Protein AF-A0A397FGV7-F1 (afdb_monomer)

Radius of gyration: 30.06 Å; Cα contacts (8 Å, |Δi|>4): 289; chains: 1; bounding box: 80×51×91 Å

Mean predicted aligned error: 12.79 Å

pLDDT: mean 80.61, std 10.77, range [35.47, 94.69]

InterPro domains:
  IPR009316 COG complex component, COG2 [PTHR12961] (14-362)
  IPR024603 COG complex component, COG2, C-terminal [PF12022] (126-363)

Foldseek 3Di:
DAQVQLQDPHRLLRLSVLVVLVVLLCCCCVPVLVVLPDPLCLCPDVPRHHVCLQPPRQVVVLVCCVVHVLSLQDLPDLCQQWDDDPGDHSVRSVVVSLVSSLVSRPDPVSSVCCVPPRCVVVVVSRPVVVSLVVLLVVLVVQLVVQLVDDADPDDPARGSNLVSLVVSLCVLVPDGNDDVVCLVVSVVSNVVSVVVVCVVCPQLVVQLVVLVVPDPDDQQCSSVVSPGPQGRGPVSVVSVVVSVVVSVVVVVVVVVVSLLVVLVVVLVVLLVVLLVLLVCLLCVLVVPPPDPDDDDPDDDCSVVVSCVSVVVVCVPCVVVNPPHCSVVSSCVSNVVSNVVSNVVSVVVNVVVVVVVVVVVVVVVVD

Secondary structure (DSSP, 8-state):
--HHHHS-SSTT--TTHHHHHHHHHHHIIIIIHHHHTSGGGBT-STTT--BIIIIIIIHHHHHHHHHH-GGGG-TTSHHHHS--SSS--HHHHHHHHHHHHHTT--SHHHHHHIIIIISHHHHHTS-HHHHHHHHHHHHHHHHHHHTTSPPPSS-SSSSHHHHHHHHHHHHHHSTTT--GGGHHHHHHHHHHHHHHHHHHHHHHHHHHHHHHHT--S-HHHHGGGG--TT-SSHHHHHHHHHHHHHHHHHHHHHHHHHHHHHHHHHHHHHHHHHHTTGGGGGGHHHHHTT--PPPP-S--THHHHHHHHHHHHHHHHTTTSTT--HHHHHHHHHHHHHHHHHHHHHHHHHHHHHHHHHHHHHHHH-

Sequence (366 aa):
MTRGRLDGKHRGSCEGLSGMYASVLTFVERTLGGVLALAVCQGGDATNSVDLLGQSVWTPVLDTMRSKLGEVFTPANPDRFHHVRPSIPNFTTSMSFVASLEQLCLSPGAALRFRSTHVQPFRDSWNLVVYMQLRQNELNQVLAASKATPRPMDSTFAFPVTTATWHVLVKTWADGVVLAPLVAASARYSLTVLSQYMAYWRDPLESAVALVANASKTAATLFADVHHPGLTSCDDVYCLGSDLHRLGMHHVVELARMERSCWDTAAVLVSDECKKVLPAVRTIKGQYQMTNKPMPTTPSTYVATVTRPLDEFLAKWREDVGTHPLASDVLSTTMDSYASAALDLLKSATELEESLKSRKNQRLMM

Structure (mmCIF, N/CA/C/O backbone):
data_AF-A0A397FGV7-F1
#
_entry.id   AF-A0A397FGV7-F1
#
loop_
_atom_site.group_PDB
_atom_site.id
_atom_site.type_symbol
_atom_site.label_atom_id
_atom_site.label_alt_id
_atom_site.label_comp_id
_atom_site.label_asym_id
_atom_site.label_entity_id
_atom_site.label_seq_id
_atom_site.pdbx_PDB_ins_code
_atom_site.Cartn_x
_atom_site.Cartn_y
_atom_site.Cartn_z
_atom_site.occupancy
_atom_site.B_iso_or_equiv
_atom_site.auth_seq_id
_atom_site.auth_comp_id
_atom_site.auth_asym_id
_atom_site.auth_atom_id
_atom_site.pdbx_PDB_model_num
ATOM 1 N N . MET A 1 1 ? -22.270 -21.913 2.248 1.00 69.94 1 MET A N 1
ATOM 2 C CA . MET A 1 1 ? -21.297 -21.512 1.205 1.00 69.94 1 MET A CA 1
ATOM 3 C C . MET A 1 1 ? -21.183 -22.641 0.186 1.00 69.94 1 MET A C 1
ATOM 5 O O . MET A 1 1 ? -20.874 -23.758 0.585 1.00 69.94 1 MET A O 1
ATOM 9 N N . THR A 1 2 ? -21.515 -22.400 -1.085 1.00 76.12 2 THR A N 1
ATOM 10 C CA . THR A 1 2 ? -21.485 -23.416 -2.156 1.00 76.12 2 THR A CA 1
ATOM 11 C C . THR A 1 2 ? -20.736 -22.883 -3.369 1.00 76.12 2 THR A C 1
ATOM 13 O O . THR A 1 2 ? -20.725 -21.678 -3.610 1.00 76.12 2 THR A O 1
ATOM 16 N N . ARG A 1 3 ? -20.140 -23.786 -4.152 1.00 68.31 3 ARG A N 1
ATOM 17 C CA . ARG A 1 3 ? -19.336 -23.433 -5.327 1.00 68.31 3 ARG A CA 1
ATOM 18 C C . ARG A 1 3 ? -20.132 -22.675 -6.398 1.00 68.31 3 ARG A C 1
ATOM 20 O O . ARG A 1 3 ? -19.650 -21.682 -6.913 1.00 68.31 3 ARG A O 1
ATOM 27 N N . GLY A 1 4 ? -21.390 -23.051 -6.632 1.00 68.56 4 GLY A N 1
ATOM 28 C CA . GLY A 1 4 ? -22.270 -22.335 -7.567 1.00 68.56 4 GLY A CA 1
ATOM 29 C C . GLY A 1 4 ? -22.702 -20.932 -7.119 1.00 68.56 4 GLY A C 1
ATOM 30 O O . GLY A 1 4 ? -23.239 -20.194 -7.926 1.00 68.56 4 GLY A O 1
ATOM 31 N N . ARG A 1 5 ? -22.498 -20.553 -5.846 1.00 72.00 5 ARG A N 1
ATOM 32 C CA . ARG A 1 5 ? -22.657 -19.157 -5.394 1.00 72.00 5 ARG A CA 1
ATOM 33 C C . ARG A 1 5 ? -21.360 -18.358 -5.484 1.00 72.00 5 ARG A C 1
ATOM 35 O O . ARG A 1 5 ? -21.418 -17.135 -5.455 1.00 72.00 5 ARG A O 1
ATOM 42 N N . LEU A 1 6 ? -20.218 -19.043 -5.532 1.00 72.00 6 LEU A N 1
ATOM 43 C CA . LEU A 1 6 ? -18.904 -18.431 -5.702 1.00 72.00 6 LEU A CA 1
ATOM 44 C C . LEU A 1 6 ? -18.677 -18.078 -7.177 1.00 72.00 6 LEU A C 1
ATOM 46 O O . LEU A 1 6 ? -18.259 -16.968 -7.498 1.00 72.00 6 LEU A O 1
ATOM 50 N N . ASP A 1 7 ? -18.982 -19.029 -8.053 1.00 65.81 7 ASP A N 1
ATOM 51 C CA . ASP A 1 7 ? -18.961 -18.880 -9.501 1.00 65.81 7 ASP A CA 1
ATOM 52 C C . ASP A 1 7 ? -20.132 -17.978 -9.903 1.00 65.81 7 ASP A C 1
ATOM 54 O O . ASP A 1 7 ? -21.279 -18.400 -9.821 1.00 65.81 7 ASP A O 1
ATOM 58 N N . GLY A 1 8 ? -19.861 -16.716 -10.239 1.00 67.50 8 GLY A N 1
ATOM 59 C CA . GLY A 1 8 ? -20.893 -15.745 -10.605 1.00 67.50 8 GLY A CA 1
ATOM 60 C C . GLY A 1 8 ? -21.510 -16.072 -11.963 1.00 67.50 8 GLY A C 1
ATOM 61 O O . GLY A 1 8 ? -22.314 -16.991 -12.097 1.00 67.50 8 GLY A O 1
ATOM 62 N N . LYS A 1 9 ? -21.147 -15.313 -13.003 1.00 62.56 9 LYS A N 1
ATOM 63 C CA . LYS A 1 9 ? -21.631 -15.595 -14.369 1.00 62.56 9 LYS A CA 1
ATOM 64 C C . LYS A 1 9 ? -20.849 -16.715 -15.056 1.00 62.56 9 LYS A C 1
ATOM 66 O O . LYS A 1 9 ? -21.380 -17.375 -15.946 1.00 62.56 9 LYS A O 1
ATOM 71 N N . HIS A 1 10 ? -19.605 -16.941 -14.637 1.00 63.84 10 HIS A N 1
ATOM 72 C CA . HIS A 1 10 ? -18.714 -17.937 -15.225 1.00 63.84 10 HIS A CA 1
ATOM 73 C C . HIS A 1 10 ? -18.189 -18.904 -14.159 1.00 63.84 10 HIS A C 1
ATOM 75 O O . HIS A 1 10 ? -17.862 -18.513 -13.037 1.00 63.84 10 HIS A O 1
ATOM 81 N N . ARG A 1 11 ? -18.090 -20.189 -14.518 1.00 60.88 11 ARG A N 1
ATOM 82 C CA . ARG A 1 11 ? -17.544 -21.226 -13.635 1.00 60.88 11 ARG A CA 1
ATOM 83 C C . ARG A 1 11 ? -16.070 -20.935 -13.352 1.00 60.88 11 ARG A C 1
ATOM 85 O O . ARG A 1 11 ? -15.298 -20.734 -14.284 1.00 60.88 11 ARG A O 1
ATOM 92 N N . GLY A 1 12 ? -15.689 -20.905 -12.081 1.00 62.84 12 GLY A N 1
ATOM 93 C CA . GLY A 1 12 ? -1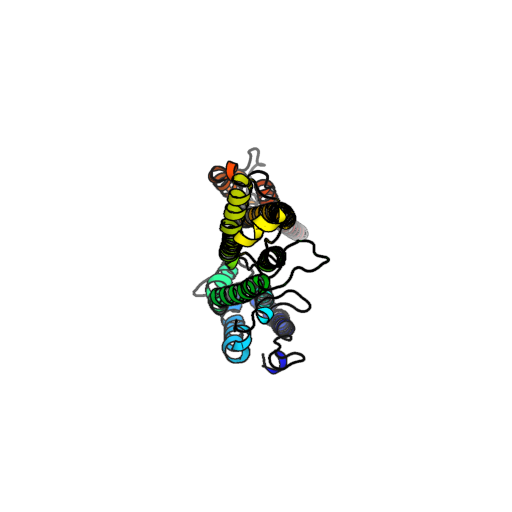4.371 -20.478 -11.638 1.00 62.84 12 GLY A CA 1
ATOM 94 C C . GLY A 1 12 ? -14.141 -18.967 -11.719 1.00 62.84 12 GLY A C 1
ATOM 95 O O . GLY A 1 12 ? -12.983 -18.581 -11.770 1.00 62.84 12 GLY A O 1
ATOM 96 N N . SER A 1 13 ? -15.160 -18.095 -11.766 1.00 64.06 13 SER A N 1
ATOM 97 C CA . SER A 1 13 ? -14.935 -16.632 -11.776 1.00 64.06 13 SER A CA 1
ATOM 98 C C . SER A 1 13 ? -14.666 -16.042 -10.389 1.00 64.06 13 SER A C 1
ATOM 100 O O . SER A 1 13 ? -13.961 -15.043 -10.277 1.00 64.06 13 SER A O 1
ATOM 102 N N . CYS A 1 14 ? -15.179 -16.669 -9.325 1.00 71.19 14 CYS A N 1
ATOM 103 C CA . CYS A 1 14 ? -15.188 -16.141 -7.952 1.00 71.19 14 CYS A CA 1
ATOM 104 C C . CYS A 1 14 ? -15.908 -14.788 -7.761 1.00 71.19 14 CYS A C 1
ATOM 106 O O . CYS A 1 14 ? -15.855 -14.226 -6.671 1.00 71.19 14 CYS A O 1
ATOM 108 N N . GLU A 1 15 ? -16.626 -14.272 -8.764 1.00 71.12 15 GLU A N 1
ATOM 109 C CA . GLU A 1 15 ? -17.311 -12.966 -8.702 1.00 71.12 15 GLU A CA 1
ATOM 110 C C . GLU A 1 15 ? -18.357 -12.889 -7.575 1.00 71.12 15 GLU A C 1
ATOM 112 O O . GLU A 1 15 ? -18.614 -11.821 -7.015 1.00 71.12 15 GLU A O 1
ATOM 117 N N . GLY A 1 16 ? -18.953 -14.028 -7.208 1.00 75.38 16 GLY A N 1
ATOM 118 C CA . GLY A 1 16 ? -19.955 -14.116 -6.147 1.00 75.38 16 GLY A CA 1
ATOM 119 C C . GLY A 1 16 ? -19.385 -14.034 -4.727 1.00 75.38 16 GLY A C 1
ATOM 120 O O . GLY A 1 16 ? -20.157 -14.015 -3.766 1.00 75.38 16 GLY A O 1
ATOM 121 N N . LEU A 1 17 ? -18.057 -13.964 -4.562 1.00 80.56 17 LEU A N 1
ATOM 122 C CA . LEU A 1 17 ? -17.402 -13.975 -3.252 1.00 80.56 17 LEU A CA 1
ATOM 123 C C . LEU A 1 17 ? -17.873 -12.826 -2.348 1.00 80.56 17 LEU A C 1
ATOM 125 O O . LEU A 1 17 ? -18.198 -13.050 -1.182 1.00 80.56 17 LEU A O 1
ATOM 129 N N . SER A 1 18 ? -17.978 -11.612 -2.894 1.00 80.56 18 SER A N 1
ATOM 130 C CA . SER A 1 18 ? -18.462 -10.436 -2.157 1.00 80.56 18 SER A CA 1
ATOM 131 C C . SER A 1 18 ? -19.893 -10.626 -1.635 1.00 80.56 18 SER A C 1
ATOM 133 O O . SER A 1 18 ? -20.163 -10.392 -0.458 1.00 80.56 18 SER A O 1
ATOM 135 N N . GLY A 1 19 ? -20.797 -11.140 -2.474 1.00 80.69 19 GLY A N 1
ATOM 136 C CA . GLY A 1 19 ? -22.174 -11.457 -2.090 1.00 80.69 19 GLY A CA 1
ATOM 137 C C . GLY A 1 19 ? -22.266 -12.601 -1.075 1.00 80.69 19 GLY A C 1
ATOM 138 O O . GLY A 1 19 ? -23.124 -12.584 -0.187 1.00 80.69 19 GLY A O 1
ATOM 139 N N . MET A 1 20 ? -21.361 -13.581 -1.154 1.00 82.62 20 MET A N 1
ATOM 140 C CA . MET A 1 20 ? -21.256 -14.645 -0.157 1.00 82.62 20 MET A CA 1
ATOM 141 C C . MET A 1 20 ? -20.830 -14.104 1.207 1.00 82.62 20 MET A C 1
ATOM 143 O O . MET A 1 20 ? -21.452 -14.465 2.205 1.00 82.62 20 MET A O 1
ATOM 147 N N . TYR A 1 21 ? -19.825 -13.228 1.257 1.00 87.94 21 TYR A N 1
ATOM 148 C CA . TYR A 1 21 ? -19.410 -12.577 2.499 1.00 87.94 21 TYR A CA 1
ATOM 149 C C . TYR A 1 21 ? -20.496 -11.689 3.082 1.00 87.94 21 TYR A C 1
ATOM 151 O O . TYR A 1 21 ? -20.785 -11.812 4.268 1.00 87.94 21 TYR A O 1
ATOM 159 N N . ALA A 1 22 ? -21.162 -10.885 2.252 1.00 86.31 22 ALA A N 1
ATOM 160 C CA . ALA A 1 22 ? -22.299 -10.082 2.689 1.00 86.31 22 ALA A CA 1
ATOM 161 C C . ALA A 1 22 ? -23.406 -10.961 3.295 1.00 86.31 22 ALA A C 1
ATOM 163 O O . ALA A 1 22 ? -23.900 -10.672 4.376 1.00 86.31 22 ALA A O 1
ATOM 164 N N . SER A 1 23 ? -23.732 -12.094 2.662 1.00 87.88 23 SER A N 1
ATOM 165 C CA . SER A 1 23 ? -24.740 -13.030 3.184 1.00 87.88 23 SER A CA 1
ATOM 166 C C . SER A 1 23 ? -24.351 -13.625 4.542 1.00 87.88 23 SER A C 1
ATOM 168 O O . SER A 1 23 ? -25.214 -13.816 5.398 1.00 87.88 23 SER A O 1
ATOM 170 N N . VAL A 1 24 ? -23.066 -13.946 4.737 1.00 88.38 24 VAL A N 1
ATOM 171 C CA . VAL A 1 24 ? -22.556 -14.441 6.024 1.00 88.38 24 VAL A CA 1
ATOM 172 C C . VAL A 1 24 ? -22.611 -13.334 7.075 1.00 88.38 24 VAL A C 1
ATOM 174 O O . VAL A 1 24 ? -23.136 -13.585 8.155 1.00 88.38 24 VAL A O 1
ATOM 177 N N . LEU A 1 25 ? -22.156 -12.118 6.755 1.00 89.25 25 LEU A N 1
ATOM 178 C CA . LEU A 1 25 ? -22.228 -10.962 7.657 1.00 89.25 25 LEU A CA 1
ATOM 179 C C . LEU A 1 25 ? -23.666 -10.688 8.095 1.00 89.25 25 LEU A C 1
ATOM 181 O O . LEU A 1 25 ? -23.943 -10.704 9.288 1.00 89.25 25 LEU A O 1
ATOM 185 N N . THR A 1 26 ? -24.602 -10.564 7.151 1.00 91.12 26 THR A N 1
ATOM 186 C CA . THR A 1 26 ? -26.017 -10.323 7.464 1.00 91.12 26 THR A CA 1
ATOM 187 C C . THR A 1 26 ? -26.610 -11.432 8.334 1.00 91.12 26 THR A C 1
ATOM 189 O O . THR A 1 26 ? -27.410 -11.160 9.228 1.00 91.12 26 THR A O 1
ATOM 192 N N . PHE A 1 27 ? -26.231 -12.695 8.106 1.00 90.62 27 PHE A N 1
ATOM 193 C CA . PHE A 1 27 ? -26.671 -13.796 8.961 1.00 90.62 27 PHE A CA 1
ATOM 194 C C . PHE A 1 27 ? -26.124 -13.664 10.388 1.00 90.62 27 PHE A C 1
ATOM 196 O O . PHE A 1 27 ? -26.888 -13.811 11.344 1.00 90.62 27 PHE A O 1
ATOM 203 N N . VAL A 1 28 ? -24.829 -13.375 10.536 1.00 90.00 28 VAL A N 1
ATOM 204 C CA . VAL A 1 28 ? -24.178 -13.216 11.842 1.00 90.00 28 VAL A CA 1
ATOM 205 C C . VAL A 1 28 ? -24.768 -12.021 12.587 1.00 90.00 28 VAL A C 1
ATOM 207 O O . VAL A 1 28 ? -25.206 -12.178 13.721 1.00 90.00 28 VAL A O 1
ATOM 210 N N . GLU A 1 29 ? -24.876 -10.861 11.946 1.00 88.44 29 GLU A N 1
ATOM 211 C CA . GLU A 1 29 ? -25.434 -9.644 12.543 1.00 88.44 29 GLU A CA 1
ATOM 212 C C . GLU A 1 29 ? -26.887 -9.840 12.985 1.00 88.44 29 GLU A C 1
ATOM 214 O O . GLU A 1 29 ? -27.238 -9.540 14.125 1.00 88.44 29 GLU A O 1
ATOM 219 N N . ARG A 1 30 ? -27.738 -10.405 12.118 1.00 89.88 30 ARG A N 1
ATOM 220 C CA . ARG A 1 30 ? -29.174 -10.535 12.402 1.00 89.88 30 ARG A CA 1
ATOM 221 C C . ARG A 1 30 ? -29.491 -11.619 13.427 1.00 89.88 30 ARG A C 1
ATOM 223 O O . ARG A 1 30 ? -30.441 -11.477 14.189 1.00 89.88 30 ARG A O 1
ATOM 230 N N . THR A 1 31 ? -28.746 -12.721 13.407 1.00 88.50 31 THR A N 1
ATOM 231 C CA . THR A 1 31 ? -29.099 -13.928 14.176 1.00 88.50 31 THR A CA 1
ATOM 232 C C . THR A 1 31 ? -28.254 -14.067 15.435 1.00 88.50 31 THR A C 1
ATOM 234 O O . THR A 1 31 ? -28.749 -14.518 16.462 1.00 88.50 31 THR A O 1
ATOM 237 N N . LEU A 1 32 ? -26.980 -13.677 15.361 1.00 86.56 32 LEU A N 1
ATOM 238 C CA . LEU A 1 32 ? -26.011 -13.832 16.443 1.00 86.56 32 LEU A CA 1
ATOM 239 C C . LEU A 1 32 ? -25.593 -12.494 17.057 1.00 86.56 32 LEU A C 1
ATOM 241 O O . LEU A 1 32 ? -25.002 -12.518 18.128 1.00 86.56 32 LEU A O 1
ATOM 245 N N . GLY A 1 33 ? -25.921 -11.343 16.456 1.00 83.88 33 GLY A N 1
ATOM 246 C CA . GLY A 1 33 ? -25.472 -10.028 16.928 1.00 83.88 33 GLY A CA 1
ATOM 247 C C . GLY A 1 33 ? -25.802 -9.756 18.399 1.00 83.88 33 GLY A C 1
ATOM 248 O O . GLY A 1 33 ? -24.924 -9.368 19.165 1.00 83.88 33 GLY A O 1
ATOM 249 N N . GLY A 1 34 ? -27.034 -10.055 18.830 1.00 84.56 34 GLY A N 1
ATOM 250 C CA . GLY A 1 34 ? -27.439 -9.894 20.232 1.00 84.56 34 GLY A CA 1
ATOM 251 C C . GLY A 1 34 ? -26.704 -10.827 21.205 1.00 84.56 34 GLY A C 1
ATOM 252 O O . GLY A 1 34 ? -26.421 -10.435 22.332 1.00 84.56 34 GLY A O 1
ATOM 253 N N . VAL A 1 35 ? -26.351 -12.040 20.768 1.00 85.75 35 VAL A N 1
ATOM 254 C CA . VAL A 1 35 ? -25.615 -13.024 21.584 1.00 85.75 35 VAL A CA 1
ATOM 255 C C . VAL A 1 35 ? -24.127 -12.684 21.630 1.00 85.75 35 VAL A C 1
ATOM 257 O O . VAL A 1 35 ? -23.516 -12.721 22.692 1.00 85.75 35 VAL A O 1
ATOM 260 N N . LEU A 1 36 ? -23.547 -12.293 20.495 1.00 85.25 36 LEU A N 1
ATOM 261 C CA . LEU A 1 36 ? -22.162 -11.839 20.393 1.00 85.25 36 LEU A CA 1
ATOM 262 C C . LEU A 1 36 ? -21.916 -10.592 21.247 1.00 85.25 36 LEU A C 1
ATOM 264 O O . LEU A 1 36 ? -20.817 -10.430 21.769 1.00 85.25 36 LEU A O 1
ATOM 268 N N . ALA A 1 37 ? -22.937 -9.758 21.459 1.00 84.12 37 ALA A N 1
ATOM 269 C CA . ALA A 1 37 ? -22.843 -8.597 22.335 1.00 84.12 37 ALA A CA 1
ATOM 270 C C . ALA A 1 37 ? -22.701 -8.942 23.835 1.00 84.12 37 ALA A C 1
ATOM 272 O O . ALA A 1 37 ? -22.362 -8.072 24.639 1.00 84.12 37 ALA A O 1
ATOM 273 N N . LEU A 1 38 ? -22.934 -10.196 24.239 1.00 85.06 38 LEU A N 1
ATOM 274 C CA . LEU A 1 38 ? -22.771 -10.625 25.627 1.00 85.06 38 LEU A CA 1
ATOM 275 C C . LEU A 1 38 ? -21.285 -10.736 25.990 1.00 85.06 38 LEU A C 1
ATOM 277 O O . LEU A 1 38 ? -20.505 -11.384 25.296 1.00 85.06 38 LEU A O 1
ATOM 281 N N . ALA A 1 39 ? -20.896 -10.179 27.141 1.00 80.00 39 ALA A N 1
ATOM 282 C CA . ALA A 1 39 ? -19.507 -10.203 27.615 1.00 80.00 39 ALA A CA 1
ATOM 283 C C . ALA A 1 39 ? -18.943 -11.630 27.775 1.00 80.00 39 ALA A C 1
ATOM 285 O O . ALA A 1 39 ? -17.773 -11.877 27.482 1.00 80.00 39 ALA A O 1
ATOM 286 N N . VAL A 1 40 ? -19.793 -12.585 28.169 1.00 83.81 40 VAL A N 1
ATOM 287 C CA . VAL A 1 40 ? -19.448 -14.013 28.284 1.00 83.81 40 VAL A CA 1
ATOM 288 C C . VAL A 1 40 ? -19.057 -14.612 26.928 1.00 83.81 40 VAL A C 1
ATOM 290 O O . VAL A 1 40 ? -18.253 -15.534 26.885 1.00 83.81 40 VAL A O 1
ATOM 293 N N . CYS A 1 41 ? -19.563 -14.074 25.816 1.00 82.69 41 CYS A N 1
ATOM 294 C CA . CYS A 1 41 ? -19.315 -14.575 24.462 1.00 82.69 41 CYS A CA 1
ATOM 295 C C . CYS A 1 41 ? -18.077 -13.959 23.780 1.00 82.69 41 CYS A C 1
ATOM 297 O O . CYS A 1 41 ? -17.777 -14.287 22.631 1.00 82.69 41 CYS A O 1
ATOM 299 N N . GLN A 1 42 ? -17.356 -13.069 24.472 1.00 81.62 42 GLN A N 1
ATOM 300 C CA . GLN A 1 42 ? -16.179 -12.369 23.945 1.00 81.62 42 GLN A CA 1
ATOM 301 C C . GLN A 1 42 ? -14.853 -13.059 24.319 1.00 81.62 42 GLN A C 1
ATOM 303 O O . GLN A 1 42 ? -13.791 -12.598 23.904 1.00 81.62 42 GLN A O 1
ATOM 308 N N . GLY A 1 43 ? -14.874 -14.150 25.095 1.00 72.06 43 GLY A N 1
ATOM 309 C CA . GLY A 1 43 ? -13.674 -14.930 25.439 1.00 72.06 43 GLY A CA 1
ATOM 310 C C . GLY A 1 43 ? -12.702 -14.251 26.421 1.00 72.06 43 GLY A C 1
ATOM 311 O O . GLY A 1 43 ? -11.502 -14.503 26.355 1.00 72.06 43 GLY A O 1
ATOM 312 N N . GLY A 1 44 ? -13.179 -13.323 27.262 1.00 68.44 44 GLY A N 1
ATOM 313 C CA . GLY A 1 44 ? -12.356 -12.565 28.218 1.00 68.44 44 GLY A CA 1
ATOM 314 C C . GLY A 1 44 ? -11.647 -13.409 29.290 1.00 68.44 44 GLY A C 1
ATOM 315 O O . GLY A 1 44 ? -10.452 -13.214 29.492 1.00 68.44 44 GLY A O 1
ATOM 316 N N . ASP A 1 45 ? -12.358 -14.351 29.916 1.00 67.38 45 ASP A N 1
ATOM 317 C CA . ASP A 1 45 ? -11.871 -15.254 30.972 1.00 67.38 45 ASP A CA 1
ATOM 318 C C . ASP A 1 45 ? -11.807 -16.708 30.484 1.00 67.38 45 ASP A C 1
ATOM 320 O O . ASP A 1 45 ? -12.797 -17.247 29.989 1.00 67.38 45 ASP A O 1
ATOM 324 N N . ALA A 1 46 ? -10.674 -17.385 30.686 1.00 64.00 46 ALA A N 1
ATOM 325 C CA . ALA A 1 46 ? -10.453 -18.749 30.188 1.00 64.00 46 ALA A CA 1
ATOM 326 C C . ALA A 1 46 ? -11.389 -19.816 30.797 1.00 64.00 46 ALA A C 1
ATOM 328 O O . ALA A 1 46 ? -11.562 -20.879 30.209 1.00 64.00 46 ALA A O 1
ATOM 329 N N . THR A 1 47 ? -11.980 -19.554 31.966 1.00 67.19 47 THR A N 1
ATOM 330 C CA . THR A 1 47 ? -12.837 -20.507 32.695 1.00 67.19 47 THR A CA 1
ATOM 331 C C . THR A 1 47 ? -14.333 -20.235 32.542 1.00 67.19 47 THR A C 1
ATOM 333 O O . THR A 1 47 ? -15.112 -21.181 32.539 1.00 67.19 47 THR A O 1
ATOM 336 N N . ASN A 1 48 ? -14.737 -18.968 32.388 1.00 74.12 48 ASN A N 1
ATOM 337 C CA . ASN A 1 48 ? -16.143 -18.541 32.437 1.00 74.12 48 ASN A CA 1
ATOM 338 C C . ASN A 1 48 ? -16.604 -17.764 31.197 1.00 74.12 48 ASN A C 1
ATOM 340 O O . ASN A 1 48 ? -17.662 -17.136 31.217 1.00 74.12 48 ASN A O 1
ATOM 344 N N . SER A 1 49 ? -15.827 -17.776 30.117 1.00 79.12 49 SER A N 1
ATOM 345 C CA . SER A 1 49 ? -16.220 -17.133 28.868 1.00 79.12 49 SER A CA 1
ATOM 346 C C . SER A 1 49 ? -15.915 -18.020 27.669 1.00 79.12 49 SER A C 1
ATOM 348 O O . SER A 1 49 ? -15.009 -18.850 27.690 1.00 79.12 49 SER A O 1
ATOM 350 N N . VAL A 1 50 ? -16.704 -17.849 26.618 1.00 83.62 50 VAL A N 1
ATOM 351 C CA . VAL A 1 50 ? -16.624 -18.615 25.380 1.00 83.62 50 VAL A CA 1
ATOM 352 C C . VAL A 1 50 ? -16.337 -17.638 24.254 1.00 83.62 50 VAL A C 1
ATOM 354 O O . VAL A 1 50 ? -16.988 -16.606 24.158 1.00 83.62 50 VAL A O 1
ATOM 357 N N . ASP A 1 51 ? -15.376 -17.948 23.391 1.00 84.88 51 ASP A N 1
ATOM 358 C CA . ASP A 1 51 ? -15.115 -17.157 22.187 1.00 84.88 51 ASP A CA 1
ATOM 359 C C . ASP A 1 51 ? -16.040 -17.609 21.052 1.00 84.88 51 ASP A C 1
ATOM 361 O O . ASP A 1 51 ? -15.703 -18.481 20.247 1.00 84.88 51 ASP A O 1
ATOM 365 N N . LEU A 1 52 ? -17.246 -17.041 21.016 1.00 87.06 52 LEU A N 1
ATOM 366 C CA . LEU A 1 52 ? -18.267 -17.449 20.055 1.00 87.06 52 LEU A CA 1
ATOM 367 C C . LEU A 1 52 ? -17.911 -16.998 18.629 1.00 87.06 52 LEU A C 1
ATOM 369 O O . LEU A 1 52 ? -18.106 -17.755 17.676 1.00 87.06 52 LEU A O 1
ATOM 373 N N . LEU A 1 53 ? -17.352 -15.793 18.471 1.00 87.38 53 LEU A N 1
ATOM 374 C CA . LEU A 1 53 ? -16.986 -15.259 17.158 1.00 87.38 53 LEU A CA 1
ATOM 375 C C . LEU A 1 53 ? -15.859 -16.078 16.521 1.00 87.38 53 LEU A C 1
ATOM 377 O O . LEU A 1 53 ? -15.983 -16.498 15.373 1.00 87.38 53 LEU A O 1
ATOM 381 N N . GLY A 1 54 ? -14.778 -16.333 17.256 1.00 85.12 54 GLY A N 1
ATOM 382 C CA . GLY A 1 54 ? -13.631 -17.074 16.745 1.00 85.12 54 GLY A CA 1
ATOM 383 C C . GLY A 1 54 ? -13.927 -18.559 16.536 1.00 85.12 54 GLY A C 1
ATOM 384 O O . GLY A 1 54 ? -13.750 -19.097 15.439 1.00 85.12 54 GLY A O 1
ATOM 385 N N . GLN A 1 55 ? -14.432 -19.233 17.572 1.00 86.62 55 GLN A N 1
ATOM 386 C CA . GLN A 1 55 ? -14.593 -20.690 17.547 1.00 86.62 55 GLN A CA 1
ATOM 387 C C . GLN A 1 55 ? -15.862 -21.143 16.823 1.00 86.62 55 GLN A C 1
ATOM 389 O O . GLN A 1 55 ? -15.835 -22.137 16.108 1.00 86.62 55 GLN A O 1
ATOM 394 N N . SER A 1 56 ? -16.985 -20.442 17.005 1.00 87.44 56 SER A N 1
ATOM 395 C CA . SER A 1 56 ? -18.293 -20.931 16.531 1.00 87.44 56 SER A CA 1
ATOM 396 C C . SER A 1 56 ? -18.747 -20.298 15.219 1.00 87.44 56 SER A C 1
ATOM 398 O O . SER A 1 56 ? -19.503 -20.919 14.477 1.00 87.44 56 SER A O 1
ATOM 400 N N . VAL A 1 57 ? -18.291 -19.082 14.906 1.00 89.69 57 VAL A N 1
ATOM 401 C CA . VAL A 1 57 ? -18.622 -18.408 13.641 1.00 89.69 57 VAL A CA 1
ATOM 402 C C . VAL A 1 57 ? -17.471 -18.530 12.650 1.00 89.69 57 VAL A C 1
ATOM 404 O O . VAL A 1 57 ? -17.645 -19.067 11.558 1.00 89.69 57 VAL A O 1
ATOM 407 N N . TRP A 1 58 ? -16.287 -18.050 13.022 1.00 91.31 58 TRP A N 1
ATOM 408 C CA . TRP A 1 58 ? -15.168 -17.921 12.099 1.00 91.31 58 TRP A CA 1
ATOM 409 C C . TRP A 1 58 ? -14.535 -19.256 11.727 1.00 91.31 58 TRP A C 1
ATOM 411 O O . TRP A 1 58 ? -14.345 -19.509 10.541 1.00 91.31 58 TRP A O 1
ATOM 421 N N . THR A 1 59 ? -14.253 -20.126 12.699 1.00 89.50 59 THR A N 1
ATOM 422 C CA . THR A 1 59 ? -13.600 -21.419 12.428 1.00 89.50 59 THR A CA 1
ATOM 423 C C . THR A 1 59 ? -14.394 -22.266 11.416 1.00 89.50 59 THR A C 1
ATOM 425 O O . THR A 1 59 ? -13.820 -22.639 10.391 1.00 89.50 59 THR A O 1
ATOM 428 N N . PRO A 1 60 ? -15.725 -22.461 11.555 1.00 90.19 60 PRO A N 1
ATOM 429 C CA . PRO A 1 60 ? -16.506 -23.183 10.548 1.00 90.19 60 PRO A CA 1
ATOM 430 C C . PRO A 1 60 ? -16.547 -22.489 9.181 1.00 90.19 60 PRO A C 1
ATOM 432 O O . PRO A 1 60 ? -16.562 -23.161 8.144 1.00 90.19 60 PRO A O 1
ATOM 435 N N . VAL A 1 61 ? -16.574 -21.151 9.151 1.00 88.94 61 VAL A N 1
ATOM 436 C CA . VAL A 1 61 ? -16.512 -20.379 7.900 1.00 88.94 61 VAL A CA 1
ATOM 437 C C . VAL A 1 61 ? -15.171 -20.613 7.208 1.00 88.94 61 VAL A C 1
ATOM 439 O O . VAL A 1 61 ? -15.158 -20.952 6.025 1.00 88.94 61 VAL A O 1
ATOM 442 N N . LEU A 1 62 ? -14.062 -20.509 7.940 1.00 87.56 62 LEU A N 1
ATOM 443 C CA . LEU A 1 62 ? -12.710 -20.732 7.439 1.00 87.56 62 LEU A CA 1
ATOM 444 C C . LEU A 1 62 ? -12.520 -22.163 6.922 1.00 87.56 62 LEU A C 1
ATOM 446 O O . LEU A 1 62 ? -12.022 -22.352 5.811 1.00 87.56 62 LEU A O 1
ATOM 450 N N . ASP A 1 63 ? -12.965 -23.167 7.673 1.00 87.38 63 ASP A N 1
ATOM 451 C CA . ASP A 1 63 ? -12.872 -24.571 7.266 1.00 87.38 63 ASP A CA 1
ATOM 452 C C . ASP A 1 63 ? -13.712 -24.849 6.019 1.00 87.38 63 ASP A C 1
ATOM 454 O O . ASP A 1 63 ? -13.276 -25.536 5.089 1.00 87.38 63 ASP A O 1
ATOM 458 N N . THR A 1 64 ? -14.904 -24.252 5.936 1.00 86.62 64 THR A N 1
ATOM 459 C CA . THR A 1 64 ? -15.751 -24.344 4.742 1.00 86.62 64 THR A CA 1
ATOM 460 C C . THR A 1 64 ? -15.096 -23.662 3.543 1.00 86.62 64 THR A C 1
ATOM 462 O O . THR A 1 64 ? -15.156 -24.181 2.428 1.00 86.62 64 THR A O 1
ATOM 465 N N . MET A 1 65 ? -14.449 -22.515 3.752 1.00 83.81 65 MET A N 1
ATOM 466 C CA . MET A 1 65 ? -13.706 -21.817 2.710 1.00 83.81 65 MET A CA 1
ATOM 467 C C . MET A 1 65 ? -12.526 -22.645 2.204 1.00 83.81 65 MET A C 1
ATOM 469 O O . MET A 1 65 ? -12.379 -22.813 0.998 1.00 83.81 65 MET A O 1
ATOM 473 N N . ARG A 1 66 ? -11.711 -23.209 3.096 1.00 83.44 66 ARG A N 1
ATOM 474 C CA . ARG A 1 66 ? -10.552 -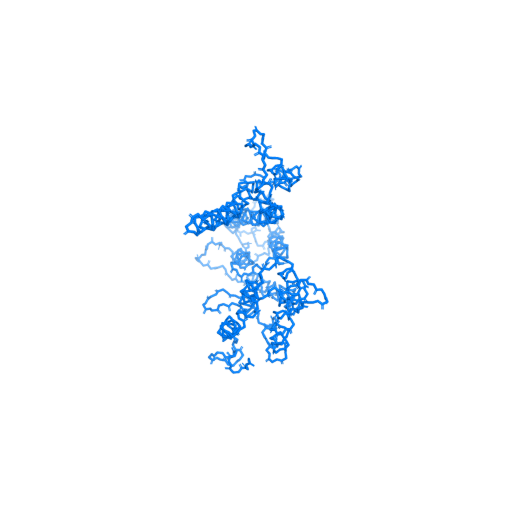24.027 2.713 1.00 83.44 66 ARG A CA 1
ATOM 475 C C . ARG A 1 66 ? -10.962 -25.308 1.994 1.00 83.44 66 ARG A C 1
ATOM 477 O O . ARG A 1 66 ? -10.388 -25.639 0.963 1.00 83.44 66 ARG A O 1
ATOM 484 N N . SER A 1 67 ? -11.982 -25.997 2.501 1.00 84.06 67 SER A N 1
ATOM 485 C CA . SER A 1 67 ? -12.433 -27.276 1.940 1.00 84.06 67 SER A CA 1
ATOM 486 C C . SER A 1 67 ? -13.202 -27.130 0.626 1.00 84.06 67 SER A C 1
ATOM 488 O O . SER A 1 67 ? -13.014 -27.932 -0.286 1.00 84.06 67 SER A O 1
ATOM 490 N N . LYS A 1 68 ? -14.081 -26.124 0.505 1.00 81.12 68 LYS A N 1
ATOM 491 C CA . LYS A 1 68 ? -14.990 -25.988 -0.650 1.00 81.12 68 LYS A CA 1
ATOM 492 C C . LYS A 1 68 ? -14.590 -24.897 -1.636 1.00 81.12 68 LYS A C 1
ATOM 494 O O . LYS A 1 68 ? -15.042 -24.943 -2.778 1.00 81.12 68 LYS A O 1
ATOM 499 N N . LEU A 1 69 ? -13.799 -23.916 -1.205 1.00 76.25 69 LEU A N 1
ATOM 500 C CA . LEU A 1 69 ? -13.462 -22.706 -1.963 1.00 76.25 69 LEU A CA 1
ATOM 501 C C . LEU A 1 69 ? -11.938 -22.501 -2.060 1.00 76.25 69 LEU A C 1
ATOM 503 O O . LEU A 1 69 ? -11.480 -21.368 -2.169 1.00 76.25 69 LEU A O 1
ATOM 507 N N . GLY A 1 70 ? -11.149 -23.584 -2.052 1.00 73.75 70 GLY A N 1
ATOM 508 C CA . GLY A 1 70 ? -9.679 -23.539 -2.132 1.00 73.75 70 GLY A CA 1
ATOM 509 C C . GLY A 1 70 ? -9.128 -22.716 -3.309 1.00 73.75 70 GLY A C 1
ATOM 510 O O . GLY A 1 70 ? -8.077 -22.086 -3.207 1.00 73.75 70 GLY A O 1
ATOM 511 N N . GLU A 1 71 ? -9.885 -22.640 -4.406 1.00 74.12 71 GLU A N 1
ATOM 512 C CA . GLU A 1 71 ? -9.557 -21.849 -5.601 1.00 74.12 71 GLU A CA 1
ATOM 513 C C . GLU A 1 71 ? -9.451 -20.344 -5.321 1.00 74.12 71 GLU A C 1
ATOM 515 O O . GLU A 1 71 ? -8.697 -19.652 -5.998 1.00 74.12 71 GLU A O 1
ATOM 520 N N . VAL A 1 72 ? -10.147 -19.841 -4.295 1.00 74.31 72 VAL A N 1
ATOM 521 C CA . VAL A 1 72 ? -10.083 -18.433 -3.868 1.00 74.31 72 VAL A CA 1
ATOM 522 C C . VAL A 1 72 ? -8.678 -18.061 -3.386 1.00 74.31 72 VAL A C 1
ATOM 524 O O . VAL A 1 72 ? -8.246 -16.930 -3.592 1.00 74.31 72 VAL A O 1
ATOM 527 N N . PHE A 1 73 ? -7.951 -19.017 -2.802 1.00 73.12 73 PHE A N 1
ATOM 528 C CA . PHE A 1 73 ? -6.601 -18.819 -2.266 1.00 73.12 73 PHE A CA 1
ATOM 529 C C . PHE A 1 73 ? -5.493 -19.056 -3.299 1.00 73.12 73 PHE A C 1
ATOM 531 O O . PHE A 1 73 ? -4.315 -18.867 -3.000 1.00 73.12 73 PHE A O 1
ATOM 538 N N . THR A 1 74 ? -5.837 -19.503 -4.509 1.00 70.25 74 THR A N 1
ATOM 539 C CA . THR A 1 74 ? -4.839 -19.944 -5.487 1.00 70.25 74 THR A CA 1
ATOM 540 C C . THR A 1 74 ? -4.250 -18.740 -6.241 1.00 70.25 74 THR A C 1
ATOM 542 O O . THR A 1 74 ? -4.994 -18.024 -6.910 1.00 70.25 74 THR A O 1
ATOM 545 N N . PRO A 1 75 ? -2.919 -18.524 -6.216 1.00 59.47 75 PRO A N 1
ATOM 546 C CA . PRO A 1 75 ? -2.278 -17.380 -6.876 1.00 59.47 75 PRO A CA 1
ATOM 547 C C . PRO A 1 75 ? -2.133 -17.538 -8.401 1.00 59.47 75 PRO A C 1
ATOM 549 O O . PRO A 1 75 ? -1.660 -16.622 -9.064 1.00 59.47 75 PRO A O 1
ATOM 552 N N . ALA A 1 76 ? -2.540 -18.683 -8.966 1.00 56.25 76 ALA A N 1
ATOM 553 C CA . ALA A 1 76 ? -2.303 -19.089 -10.357 1.00 56.25 76 ALA A CA 1
ATOM 554 C C . ALA A 1 76 ? -2.884 -18.148 -11.428 1.00 56.25 76 ALA A C 1
ATOM 556 O O . ALA A 1 76 ? -2.485 -18.226 -12.585 1.00 56.25 76 ALA A O 1
ATOM 557 N N . ASN A 1 77 ? -3.806 -17.259 -11.061 1.00 59.69 77 ASN A N 1
ATOM 558 C CA . ASN A 1 77 ? -4.188 -16.138 -11.907 1.00 59.69 77 ASN A CA 1
ATOM 559 C C . ASN A 1 77 ? -4.017 -14.842 -11.097 1.00 59.69 77 ASN A C 1
ATOM 561 O O . ASN A 1 77 ? -4.881 -14.519 -10.275 1.00 59.69 77 ASN A O 1
ATOM 565 N N . PRO A 1 78 ? -2.910 -14.109 -11.307 1.00 57.38 78 PRO A N 1
ATOM 566 C CA . PRO A 1 78 ? -2.605 -12.905 -10.549 1.00 57.38 78 PRO A CA 1
ATOM 567 C C . PRO A 1 78 ? -3.701 -11.831 -10.657 1.00 57.38 78 PRO A C 1
ATOM 569 O O . PRO A 1 78 ? -3.974 -11.147 -9.669 1.00 57.38 78 PRO A O 1
ATOM 572 N N . ASP A 1 79 ? -4.399 -11.738 -11.799 1.00 59.94 79 ASP A N 1
ATOM 573 C CA . ASP A 1 79 ? -5.522 -10.806 -12.004 1.00 59.94 79 ASP A CA 1
ATOM 574 C C . ASP A 1 79 ? -6.742 -11.166 -11.154 1.00 59.94 79 ASP A C 1
ATOM 576 O O . ASP A 1 79 ? -7.464 -10.288 -10.688 1.00 59.94 79 ASP A O 1
ATOM 580 N N . ARG A 1 80 ? -6.940 -12.460 -10.879 1.00 57.53 80 ARG A N 1
ATOM 581 C CA . ARG A 1 80 ? -7.993 -12.953 -9.976 1.00 57.53 80 ARG A CA 1
ATOM 582 C C . ARG A 1 80 ? -7.600 -12.863 -8.501 1.00 57.53 80 ARG A C 1
ATOM 584 O O . ARG A 1 80 ? -8.473 -12.811 -7.635 1.00 57.53 80 ARG A O 1
ATOM 591 N N . PHE A 1 81 ? -6.303 -12.858 -8.209 1.00 54.75 81 PHE A N 1
ATOM 592 C CA . PHE A 1 81 ? -5.775 -12.732 -6.853 1.00 54.75 81 PHE A CA 1
ATOM 593 C C . PHE A 1 81 ? -5.836 -11.272 -6.372 1.00 54.75 81 PHE A C 1
ATOM 595 O O . PHE A 1 81 ? -6.289 -11.009 -5.255 1.00 54.75 81 PHE A O 1
ATOM 602 N N . HIS A 1 82 ? -5.443 -10.321 -7.232 1.00 47.81 82 HIS A N 1
ATOM 603 C CA . HIS A 1 82 ? -5.433 -8.889 -6.931 1.00 47.81 82 HIS A CA 1
ATOM 604 C C . HIS A 1 82 ? -5.406 -8.051 -8.231 1.00 47.81 82 HIS A C 1
ATOM 606 O O . HIS A 1 82 ? -4.354 -7.878 -8.850 1.00 47.81 82 HIS A O 1
ATOM 612 N N . HIS A 1 83 ? -6.572 -7.552 -8.668 1.00 43.81 83 HIS A N 1
ATOM 613 C CA . HIS A 1 83 ? -6.673 -6.409 -9.582 1.00 43.81 83 HIS A CA 1
ATOM 614 C C . HIS A 1 83 ? -7.965 -5.592 -9.392 1.00 43.81 83 HIS A C 1
ATOM 616 O O . HIS A 1 83 ? -8.916 -6.002 -8.723 1.00 43.81 83 HIS A O 1
ATOM 622 N N . VAL A 1 84 ? -7.945 -4.379 -9.945 1.00 37.41 84 VAL A N 1
ATOM 623 C CA . VAL A 1 84 ? -8.667 -3.189 -9.482 1.00 37.41 84 VAL A CA 1
ATOM 624 C C . VAL A 1 84 ? -9.752 -2.781 -10.470 1.00 37.41 84 VAL A C 1
ATOM 626 O O . VAL A 1 84 ? -9.468 -2.198 -11.503 1.00 37.41 84 VAL A O 1
ATOM 629 N N . ARG A 1 85 ? -10.984 -3.148 -10.076 1.00 35.47 85 ARG A N 1
ATOM 630 C CA . ARG A 1 85 ? -12.349 -2.838 -10.569 1.00 35.47 85 ARG A CA 1
ATOM 631 C C . ARG A 1 85 ? -12.631 -2.846 -12.091 1.00 35.47 85 ARG A C 1
ATOM 633 O O . ARG A 1 85 ? -11.891 -2.262 -12.863 1.00 35.47 85 ARG A O 1
ATOM 640 N N . PRO A 1 86 ? -13.786 -3.418 -12.511 1.00 36.22 86 PRO A N 1
ATOM 641 C CA . PRO A 1 86 ? -15.062 -3.389 -11.793 1.00 36.22 86 PRO A CA 1
ATOM 642 C C . PRO A 1 86 ? -15.537 -4.769 -11.298 1.00 36.22 86 PRO A C 1
ATOM 644 O O . PRO A 1 86 ? -16.472 -5.332 -11.845 1.00 36.22 86 PRO A O 1
ATOM 647 N N . SER A 1 87 ? -14.920 -5.322 -10.247 1.00 35.47 87 SER A N 1
ATOM 648 C CA . SER A 1 87 ? -15.585 -5.965 -9.086 1.00 35.47 87 SER A CA 1
ATOM 649 C C . SER A 1 87 ? -14.569 -6.733 -8.217 1.00 35.47 87 SER A C 1
ATOM 651 O O . SER A 1 87 ? -14.311 -7.906 -8.406 1.00 35.47 87 SER A O 1
ATOM 653 N N . ILE A 1 88 ? -13.986 -5.997 -7.264 1.00 47.34 88 ILE A N 1
ATOM 654 C CA . ILE A 1 88 ? -13.414 -6.406 -5.961 1.00 47.34 88 ILE A CA 1
ATOM 655 C C . ILE A 1 88 ? -12.512 -7.676 -5.921 1.00 47.34 88 ILE A C 1
ATOM 657 O O . ILE A 1 88 ? -13.023 -8.794 -5.944 1.00 47.34 88 ILE A O 1
ATOM 661 N N . PRO A 1 89 ? -11.175 -7.538 -5.760 1.00 63.03 89 PRO A N 1
ATOM 662 C CA . PRO A 1 89 ? -10.261 -8.681 -5.719 1.00 63.03 89 PRO A CA 1
ATOM 663 C C . PRO A 1 89 ? -10.464 -9.549 -4.475 1.00 63.03 89 PRO A C 1
ATOM 665 O O . PRO A 1 89 ? -10.759 -9.046 -3.385 1.00 63.03 89 PRO A O 1
ATOM 668 N N . ASN A 1 90 ? -10.272 -10.861 -4.627 1.00 67.62 90 ASN A N 1
ATOM 669 C CA . ASN A 1 90 ? -10.584 -11.847 -3.594 1.00 67.62 90 ASN A CA 1
ATOM 670 C C . ASN A 1 90 ? -9.860 -11.570 -2.269 1.00 67.62 90 ASN A C 1
ATOM 672 O O . ASN A 1 90 ? -10.501 -11.645 -1.223 1.00 67.62 90 ASN A O 1
ATOM 676 N N . PHE A 1 91 ? -8.578 -11.183 -2.298 1.00 72.19 91 PHE A N 1
ATOM 677 C CA . PHE A 1 91 ? -7.814 -10.869 -1.084 1.00 72.19 91 PHE A CA 1
ATOM 678 C C . PHE A 1 91 ? -8.384 -9.654 -0.338 1.00 72.19 91 PHE A C 1
ATOM 680 O O . PHE A 1 91 ? -8.708 -9.748 0.843 1.00 72.19 91 PHE A O 1
ATOM 687 N N . THR A 1 92 ? -8.572 -8.520 -1.016 1.00 72.38 92 THR A N 1
ATOM 688 C CA . THR A 1 92 ? -9.079 -7.290 -0.382 1.00 72.38 92 THR A CA 1
ATOM 689 C C . THR A 1 92 ? -10.514 -7.461 0.104 1.00 72.38 92 THR A C 1
ATOM 691 O O . THR A 1 92 ? -10.839 -7.045 1.213 1.00 72.38 92 THR A O 1
ATOM 694 N N . THR A 1 93 ? -11.362 -8.140 -0.676 1.00 75.69 93 THR A N 1
ATOM 695 C CA . THR A 1 93 ? -12.732 -8.486 -0.258 1.00 75.69 93 THR A CA 1
ATOM 696 C C . THR A 1 93 ? -12.712 -9.352 1.000 1.00 75.69 93 THR A C 1
ATOM 698 O O . THR A 1 93 ? -13.464 -9.107 1.939 1.00 75.69 93 THR A O 1
ATOM 701 N N . SER A 1 94 ? -11.816 -10.338 1.038 1.00 82.69 94 SER A N 1
ATOM 702 C CA . SER A 1 94 ? -11.627 -11.227 2.182 1.00 82.69 94 SER A CA 1
ATOM 703 C C . SER A 1 94 ? -11.153 -10.483 3.423 1.00 82.69 94 SER A C 1
ATOM 705 O O . SER A 1 94 ? -11.677 -10.711 4.509 1.00 82.69 94 SER A O 1
ATOM 707 N N . MET A 1 95 ? -10.187 -9.573 3.276 1.00 82.00 95 MET A N 1
ATOM 708 C CA . MET A 1 95 ? -9.686 -8.766 4.389 1.00 82.00 95 MET A CA 1
ATOM 709 C C . MET A 1 95 ? -10.736 -7.768 4.886 1.00 82.00 95 MET A C 1
ATOM 711 O O . MET A 1 95 ? -10.869 -7.589 6.092 1.00 82.00 95 MET A O 1
ATOM 715 N N . SER A 1 96 ? -11.532 -7.177 3.989 1.00 81.56 96 SER A N 1
ATOM 716 C CA . SER A 1 96 ? -12.666 -6.328 4.373 1.00 81.56 96 SER A CA 1
ATOM 717 C C . SER A 1 96 ? -13.733 -7.119 5.126 1.00 81.56 96 SER A C 1
ATOM 719 O O . SER A 1 96 ? -14.261 -6.624 6.114 1.00 81.56 96 SER A O 1
ATOM 721 N N . PHE A 1 97 ? -14.035 -8.347 4.696 1.00 86.44 97 PHE A N 1
ATOM 722 C CA . PHE A 1 97 ? -14.960 -9.237 5.398 1.00 86.44 97 PHE A CA 1
ATOM 723 C C . PHE A 1 97 ? -14.473 -9.562 6.816 1.00 86.44 97 PHE A C 1
ATOM 725 O O . PHE A 1 97 ? -15.255 -9.493 7.763 1.00 86.44 97 PHE A O 1
ATOM 732 N N . VAL A 1 98 ? -13.178 -9.853 6.979 1.00 86.56 98 VAL A N 1
ATOM 733 C CA . VAL A 1 98 ? -12.576 -10.055 8.305 1.00 86.56 98 VAL A CA 1
ATOM 734 C C . VAL A 1 98 ? -12.691 -8.796 9.160 1.00 86.56 98 VAL A C 1
ATOM 736 O O . VAL A 1 98 ? -13.083 -8.897 10.317 1.00 86.56 98 VAL A O 1
ATOM 739 N N . ALA A 1 99 ? -12.394 -7.622 8.598 1.00 83.94 99 ALA A N 1
ATOM 740 C CA . ALA A 1 99 ? -12.501 -6.354 9.316 1.00 83.94 99 ALA A CA 1
ATOM 741 C C . ALA A 1 99 ? -13.944 -6.074 9.772 1.00 83.94 99 ALA A C 1
ATOM 743 O O . ALA A 1 99 ? -14.153 -5.644 10.901 1.00 83.94 99 ALA A O 1
ATOM 744 N N . SER A 1 100 ? -14.945 -6.378 8.939 1.00 86.75 100 SER A N 1
ATOM 745 C CA . SER A 1 100 ? -16.360 -6.277 9.320 1.00 86.75 100 SER A CA 1
ATOM 746 C C . SER A 1 100 ? -16.739 -7.245 10.444 1.00 86.75 100 SER A C 1
ATOM 748 O O . SER A 1 100 ? -17.483 -6.870 11.341 1.00 86.75 100 SER A O 1
ATOM 750 N N . LEU A 1 101 ? -16.204 -8.471 10.453 1.00 87.19 101 LEU A N 1
ATOM 751 C CA . LEU A 1 101 ? -16.411 -9.390 11.578 1.00 87.19 101 LEU A CA 1
ATOM 752 C C . LEU A 1 101 ? -15.701 -8.922 12.853 1.00 87.19 101 LEU A C 1
ATOM 754 O O . LEU A 1 101 ? -16.253 -9.070 13.939 1.00 87.19 101 LEU A O 1
ATOM 758 N N . GLU A 1 102 ? -14.510 -8.333 12.736 1.00 87.44 102 GLU A N 1
ATOM 759 C CA . GLU A 1 102 ? -13.766 -7.783 13.875 1.00 87.44 102 GLU A CA 1
ATOM 760 C C . GLU A 1 102 ? -14.532 -6.640 14.563 1.00 87.44 102 GLU A C 1
ATOM 762 O O . GLU A 1 102 ? -14.435 -6.491 15.777 1.00 87.44 102 GLU A O 1
ATOM 767 N N . GLN A 1 103 ? -15.373 -5.892 13.837 1.00 86.69 103 GLN A N 1
ATOM 768 C CA . GLN A 1 103 ? -16.253 -4.870 14.428 1.00 86.69 103 GLN A CA 1
ATOM 769 C C . GLN A 1 103 ? -17.299 -5.445 15.401 1.00 86.69 103 GLN A C 1
ATOM 771 O O . GLN A 1 103 ? -17.841 -4.705 16.219 1.00 86.69 103 GLN A O 1
ATOM 776 N N . LEU A 1 104 ? -17.565 -6.756 15.360 1.00 85.38 104 LEU A N 1
ATOM 777 C CA . LEU A 1 104 ? -18.436 -7.440 16.323 1.00 85.38 104 LEU A CA 1
ATOM 778 C C . LEU A 1 104 ? -17.713 -7.760 17.648 1.00 85.38 104 LEU A C 1
ATOM 780 O O . LEU A 1 104 ? -18.345 -8.194 18.617 1.00 85.38 104 LEU A O 1
ATOM 784 N N . CYS A 1 105 ? -16.393 -7.553 17.720 1.00 84.19 105 CYS A N 1
ATOM 785 C CA . CYS A 1 105 ? -15.642 -7.622 18.967 1.00 84.19 105 CYS A CA 1
ATOM 786 C C . CYS A 1 105 ? -15.846 -6.340 19.781 1.00 84.19 105 CYS A C 1
ATOM 788 O O . CYS A 1 105 ? -15.466 -5.249 19.366 1.00 84.19 105 CYS A O 1
ATOM 790 N N . LEU A 1 106 ? -16.371 -6.482 20.997 1.00 82.19 106 LEU A N 1
ATOM 791 C CA . LEU A 1 106 ? -16.624 -5.353 21.899 1.00 82.19 106 LEU A CA 1
ATOM 792 C C . LEU A 1 106 ? -15.434 -5.030 22.809 1.00 82.19 106 LEU A C 1
ATOM 794 O O . LEU A 1 106 ? -15.371 -3.947 23.389 1.00 82.19 106 LEU A O 1
ATOM 798 N N . SER A 1 107 ? -14.492 -5.969 22.963 1.00 78.56 107 SER A N 1
ATOM 799 C CA . SER A 1 107 ? -13.303 -5.783 23.800 1.00 78.56 107 SER A CA 1
ATOM 800 C C . SER A 1 107 ? -12.009 -5.796 22.975 1.00 78.56 107 SER A C 1
ATOM 802 O O . SER A 1 107 ? -11.866 -6.637 22.081 1.00 78.56 107 SER A O 1
ATOM 804 N N . PRO A 1 108 ? -11.014 -4.946 23.307 1.00 74.25 108 PRO A N 1
ATOM 805 C CA . PRO A 1 108 ? -9.712 -4.955 22.633 1.00 74.25 108 PRO A CA 1
ATOM 806 C C . PRO A 1 108 ? -8.995 -6.310 22.723 1.00 74.25 108 PRO A C 1
ATOM 808 O O . PRO A 1 108 ? -8.316 -6.718 21.784 1.00 74.25 108 PRO A O 1
ATOM 811 N N . GLY A 1 109 ? -9.177 -7.034 23.834 1.00 78.44 109 GLY A N 1
ATOM 812 C CA . GLY A 1 109 ? -8.633 -8.382 24.014 1.00 78.44 109 GLY A CA 1
ATOM 813 C C . GLY A 1 109 ? -9.271 -9.412 23.078 1.00 78.44 109 GLY A C 1
ATOM 814 O O . GLY A 1 109 ? -8.558 -10.240 22.514 1.00 78.44 109 GLY A O 1
ATOM 815 N N . ALA A 1 110 ? -10.589 -9.335 22.856 1.00 80.88 110 ALA A N 1
ATOM 816 C CA . ALA A 1 110 ? -11.282 -10.189 21.891 1.00 80.88 110 ALA A CA 1
ATOM 817 C C . ALA A 1 110 ? -10.835 -9.896 20.456 1.00 80.88 110 ALA A C 1
ATOM 819 O O . ALA A 1 110 ? -10.492 -10.828 19.734 1.00 80.88 110 ALA A O 1
ATOM 820 N N . ALA A 1 111 ? -10.735 -8.618 20.078 1.00 81.25 111 ALA A N 1
ATOM 821 C CA . ALA A 1 111 ? -10.241 -8.215 18.761 1.00 81.25 111 ALA A CA 1
ATOM 822 C C . ALA A 1 111 ? -8.787 -8.667 18.524 1.00 81.25 111 ALA A C 1
ATOM 824 O O . ALA A 1 111 ? -8.435 -9.145 17.445 1.00 81.25 111 ALA A O 1
ATOM 825 N N . LEU A 1 112 ? -7.923 -8.576 19.544 1.00 79.50 112 LEU A N 1
ATOM 826 C CA . LEU A 1 112 ? -6.549 -9.071 19.455 1.00 79.50 112 LEU A CA 1
ATOM 827 C C . LEU A 1 112 ? -6.502 -10.592 19.261 1.00 79.50 112 LEU A C 1
ATOM 829 O O . LEU A 1 112 ? -5.810 -11.050 18.355 1.00 79.50 112 LEU A O 1
ATOM 833 N N . ARG A 1 113 ? -7.247 -11.365 20.065 1.00 83.75 113 ARG A N 1
ATOM 834 C CA . ARG A 1 113 ? -7.333 -12.830 19.915 1.00 83.75 113 ARG A CA 1
ATOM 835 C C . ARG A 1 113 ? -7.888 -13.229 18.555 1.00 83.75 113 ARG A C 1
ATOM 837 O O . ARG A 1 113 ? -7.345 -14.125 17.915 1.00 83.75 113 ARG A O 1
ATOM 844 N N . PHE A 1 114 ? -8.930 -12.545 18.091 1.00 85.75 114 PHE A N 1
ATOM 845 C CA . PHE A 1 114 ? -9.503 -12.772 16.772 1.00 85.75 114 PHE A CA 1
ATOM 846 C C . PHE A 1 114 ? -8.445 -12.592 15.678 1.00 85.75 114 PHE A C 1
ATOM 848 O O . PHE A 1 114 ? -8.231 -13.500 14.876 1.00 85.75 114 PHE A O 1
ATOM 855 N N . ARG A 1 115 ? -7.686 -11.489 15.712 1.00 83.69 115 ARG A N 1
ATOM 856 C CA . ARG A 1 115 ? -6.609 -11.227 14.747 1.00 83.69 115 ARG A CA 1
ATOM 857 C C . ARG A 1 115 ? -5.453 -12.226 14.823 1.00 83.69 115 ARG A C 1
ATOM 859 O O . ARG A 1 115 ? -5.021 -12.720 13.785 1.00 83.69 115 ARG A O 1
ATOM 866 N N . SER A 1 116 ? -4.935 -12.503 16.019 1.00 81.75 116 SER A N 1
ATOM 867 C CA . SER A 1 116 ? -3.709 -13.294 16.192 1.00 81.75 116 SER A CA 1
ATOM 868 C C . SER A 1 116 ? -3.935 -14.801 16.128 1.00 81.75 116 SER A C 1
ATOM 870 O O . SER A 1 116 ? -3.081 -15.524 15.629 1.00 81.75 116 SER A O 1
ATOM 872 N N . THR A 1 117 ? -5.071 -15.281 16.635 1.00 83.94 117 THR A N 1
ATOM 873 C CA . THR A 1 117 ? -5.330 -16.717 16.817 1.00 83.94 117 THR A CA 1
ATOM 874 C C . THR A 1 117 ? -6.195 -17.268 15.689 1.00 83.94 117 THR A C 1
ATOM 876 O O . THR A 1 117 ? -5.876 -18.302 15.111 1.00 83.94 117 THR A O 1
ATOM 879 N N . HIS A 1 118 ? -7.271 -16.560 15.335 1.00 86.12 118 HIS A N 1
ATOM 880 C CA . HIS A 1 118 ? -8.291 -17.073 14.412 1.00 86.12 118 HIS A CA 1
ATOM 881 C C . HIS A 1 118 ? -8.068 -16.637 12.964 1.00 86.12 118 HIS A C 1
ATOM 883 O O . HIS A 1 118 ? -8.209 -17.431 12.033 1.00 86.12 118 HIS A O 1
ATOM 889 N N . VAL A 1 119 ? -7.693 -15.377 12.753 1.00 85.06 119 VAL A N 1
ATOM 890 C CA . VAL A 1 119 ? -7.486 -14.794 11.418 1.00 85.06 119 VAL A CA 1
ATOM 891 C C . VAL A 1 119 ? -6.101 -15.118 10.856 1.00 85.06 119 VAL A C 1
ATOM 893 O O . VAL A 1 119 ? -5.942 -15.184 9.637 1.00 85.06 119 VAL A O 1
ATOM 896 N N . GLN A 1 120 ? -5.098 -15.360 11.700 1.00 83.06 120 GLN A N 1
ATOM 897 C CA . GLN A 1 120 ? -3.733 -15.625 11.240 1.00 83.06 120 GLN A CA 1
ATOM 898 C C . GLN A 1 120 ? -3.635 -16.832 10.283 1.00 83.06 120 GLN A C 1
ATOM 900 O O . GLN A 1 120 ? -3.125 -16.649 9.179 1.00 83.06 120 GLN A O 1
ATOM 905 N N . PRO A 1 121 ? -4.234 -18.008 10.571 1.00 84.81 121 PRO A N 1
ATOM 906 C CA . PRO A 1 121 ? -4.228 -19.124 9.624 1.00 84.81 121 PRO A CA 1
ATOM 907 C C . PRO A 1 121 ? -4.882 -18.774 8.279 1.00 84.81 121 PRO A C 1
ATOM 909 O O . PRO A 1 121 ? -4.470 -19.261 7.223 1.00 84.81 121 PRO A O 1
ATOM 912 N N . PHE A 1 122 ? -5.920 -17.935 8.292 1.00 84.44 122 PHE A N 1
ATOM 913 C CA . PHE A 1 122 ? -6.549 -17.455 7.066 1.00 84.44 122 PHE A CA 1
ATOM 914 C C . PHE A 1 122 ? -5.605 -16.567 6.263 1.00 84.44 122 PHE A C 1
ATOM 916 O O . PHE A 1 122 ? -5.502 -16.765 5.058 1.00 84.44 122 PHE A O 1
ATOM 923 N N . ARG A 1 123 ? -4.874 -15.653 6.916 1.00 79.31 123 ARG A N 1
ATOM 924 C CA . ARG A 1 123 ? -3.832 -14.832 6.276 1.00 79.31 123 ARG A CA 1
ATOM 925 C C . ARG A 1 123 ? -2.740 -15.695 5.654 1.00 79.31 123 ARG A C 1
ATOM 927 O O . ARG A 1 123 ? -2.417 -15.488 4.491 1.00 79.31 123 ARG A O 1
ATOM 934 N N . ASP A 1 124 ? -2.270 -16.707 6.376 1.00 81.38 124 ASP A N 1
ATOM 935 C CA . ASP A 1 124 ? -1.230 -17.628 5.904 1.00 81.38 124 ASP A CA 1
ATOM 936 C C . ASP A 1 124 ? -1.696 -18.491 4.717 1.00 81.38 124 ASP A C 1
ATOM 938 O O . ASP A 1 124 ? -0.883 -18.990 3.941 1.00 81.38 124 ASP A O 1
ATOM 942 N N . SER A 1 125 ? -3.015 -18.641 4.531 1.00 81.56 125 SER A N 1
AT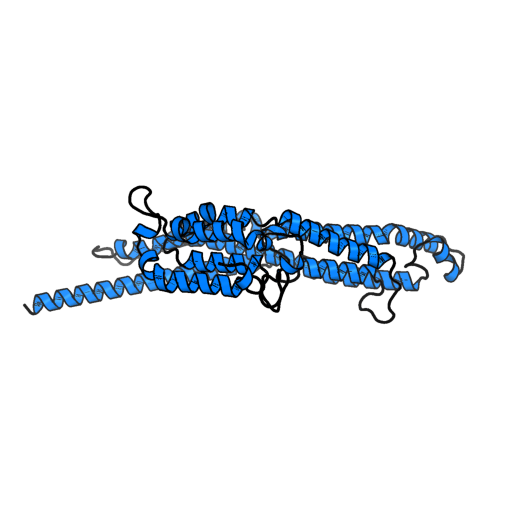OM 943 C CA . SER A 1 125 ? -3.581 -19.349 3.371 1.00 81.56 125 SER A CA 1
ATOM 944 C C . SER A 1 125 ? -3.377 -18.569 2.064 1.00 81.56 125 SER A C 1
ATOM 946 O O . SER A 1 125 ? -3.460 -19.150 0.984 1.00 81.56 125 SER A O 1
ATOM 948 N N . TRP A 1 126 ? -3.089 -17.265 2.142 1.00 79.06 126 TRP A N 1
ATOM 949 C CA . TRP A 1 126 ? -2.767 -16.426 0.993 1.00 79.06 126 TRP A CA 1
ATOM 950 C C . TRP A 1 126 ? -1.259 -16.422 0.764 1.00 79.06 126 TRP A C 1
ATOM 952 O O . TRP A 1 126 ? -0.504 -15.760 1.475 1.00 79.06 126 TRP A O 1
ATOM 962 N N . ASN A 1 127 ? -0.799 -17.128 -0.267 1.00 77.94 127 ASN A N 1
ATOM 963 C CA . ASN A 1 127 ? 0.622 -17.178 -0.599 1.00 77.94 127 ASN A CA 1
ATOM 964 C C . ASN A 1 127 ? 1.076 -15.897 -1.327 1.00 77.94 127 ASN A C 1
ATOM 966 O O . ASN A 1 127 ? 1.256 -15.871 -2.547 1.00 77.94 127 ASN A O 1
ATOM 970 N N . LEU A 1 128 ? 1.235 -14.813 -0.560 1.00 77.44 128 LEU A N 1
ATOM 971 C CA . LEU A 1 128 ? 1.596 -13.487 -1.071 1.00 77.44 128 LEU A CA 1
ATOM 972 C C . LEU A 1 128 ? 2.972 -13.470 -1.755 1.00 77.44 128 LEU A C 1
ATOM 974 O O . LEU A 1 128 ? 3.180 -12.700 -2.691 1.00 77.44 128 LEU A O 1
ATOM 978 N N . VAL A 1 129 ? 3.893 -14.339 -1.324 1.00 78.25 129 VAL A N 1
ATOM 979 C CA . VAL A 1 129 ? 5.227 -14.478 -1.927 1.00 78.25 129 VAL A CA 1
ATOM 980 C C . VAL A 1 129 ? 5.116 -15.012 -3.352 1.00 78.25 129 VAL A C 1
ATOM 982 O O . VAL A 1 129 ? 5.666 -14.408 -4.272 1.00 78.25 129 VAL A O 1
ATOM 985 N N . VAL A 1 130 ? 4.362 -16.097 -3.555 1.00 81.12 130 VAL A N 1
ATOM 986 C CA . VAL A 1 130 ? 4.145 -16.674 -4.892 1.00 81.12 130 VAL A CA 1
ATOM 987 C C . VAL A 1 130 ? 3.372 -15.710 -5.788 1.00 81.12 130 VAL A C 1
ATOM 989 O O . VAL A 1 130 ? 3.719 -15.556 -6.957 1.00 81.12 130 VAL A O 1
ATOM 992 N N . TYR A 1 131 ? 2.369 -15.009 -5.249 1.00 80.25 131 TYR A N 1
ATOM 993 C CA . TYR A 1 131 ? 1.674 -13.952 -5.990 1.00 80.25 131 TYR A CA 1
ATOM 994 C C . TY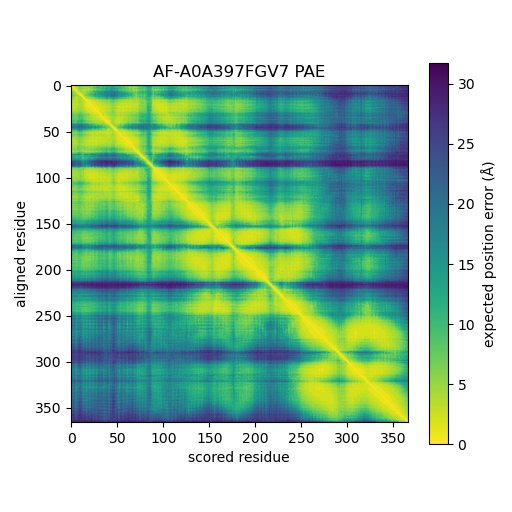R A 1 131 ? 2.651 -12.882 -6.502 1.00 80.25 131 TYR A C 1
ATOM 996 O O . TYR A 1 131 ? 2.649 -12.566 -7.693 1.00 80.25 131 TYR A O 1
ATOM 1004 N N . MET A 1 132 ? 3.520 -12.366 -5.625 1.00 77.69 132 MET A N 1
ATOM 1005 C CA . MET A 1 132 ? 4.499 -11.349 -6.008 1.00 77.69 132 MET A CA 1
ATOM 1006 C C . MET A 1 132 ? 5.475 -11.879 -7.064 1.00 77.69 132 MET A C 1
ATOM 1008 O O . MET A 1 132 ? 5.766 -11.179 -8.027 1.00 77.69 132 MET A O 1
ATOM 1012 N N . GLN A 1 133 ? 5.935 -13.125 -6.937 1.00 83.25 133 GLN A N 1
ATOM 1013 C CA . GLN A 1 133 ? 6.819 -13.752 -7.926 1.00 83.25 133 GLN A CA 1
ATOM 1014 C C . GLN A 1 133 ? 6.159 -13.877 -9.305 1.00 83.25 133 GLN A C 1
ATOM 1016 O O . GLN A 1 133 ? 6.778 -13.543 -10.314 1.00 83.25 133 GLN A O 1
ATOM 1021 N N . LEU A 1 134 ? 4.900 -14.321 -9.366 1.00 82.94 134 LEU A N 1
ATOM 1022 C CA . LEU A 1 134 ? 4.161 -14.424 -10.628 1.00 82.94 134 LEU A CA 1
ATOM 1023 C C . LEU A 1 134 ? 3.988 -13.051 -11.286 1.00 82.94 134 LEU A C 1
ATOM 1025 O O . LEU A 1 134 ? 4.222 -12.919 -12.487 1.00 82.94 134 LEU A O 1
ATOM 1029 N N . ARG A 1 135 ? 3.657 -12.021 -10.497 1.00 79.94 135 ARG A N 1
ATOM 1030 C CA . ARG A 1 135 ? 3.558 -10.639 -10.985 1.00 79.94 135 ARG A CA 1
ATOM 1031 C C . ARG A 1 135 ? 4.886 -10.108 -11.504 1.00 79.94 135 ARG A C 1
ATOM 1033 O O . ARG A 1 135 ? 4.925 -9.551 -12.594 1.00 79.94 135 ARG A O 1
ATOM 1040 N N . GLN A 1 136 ? 5.975 -10.313 -10.772 1.00 84.94 136 GLN A N 1
ATOM 1041 C CA . GLN A 1 136 ? 7.306 -9.913 -11.227 1.00 84.94 136 GLN A CA 1
ATOM 1042 C C . GLN A 1 136 ? 7.686 -10.611 -12.536 1.00 84.94 136 GLN A C 1
ATOM 1044 O O . GLN A 1 136 ? 8.217 -9.968 -13.436 1.00 84.94 136 GLN A O 1
ATOM 1049 N N . ASN A 1 137 ? 7.379 -11.902 -12.681 1.00 87.94 137 ASN A N 1
ATOM 1050 C CA . ASN A 1 137 ? 7.663 -12.642 -13.910 1.00 87.94 137 ASN A CA 1
ATOM 1051 C C . ASN A 1 137 ? 6.868 -12.104 -15.109 1.00 87.94 137 ASN A C 1
ATOM 1053 O O . ASN A 1 137 ? 7.454 -11.911 -16.171 1.00 87.94 137 ASN A O 1
ATOM 1057 N N . GLU A 1 138 ? 5.573 -11.822 -14.942 1.00 85.69 138 GLU A N 1
ATOM 1058 C CA . GLU A 1 138 ? 4.727 -11.207 -15.977 1.00 85.69 138 GLU A CA 1
ATOM 1059 C C . GLU A 1 138 ? 5.307 -9.857 -16.434 1.00 85.69 138 GLU A C 1
ATOM 1061 O O . GLU A 1 138 ? 5.510 -9.618 -17.624 1.00 85.69 138 GLU A O 1
ATOM 1066 N N . LEU A 1 139 ? 5.643 -8.989 -15.479 1.00 86.25 139 LEU A N 1
ATOM 1067 C CA . LEU A 1 139 ? 6.194 -7.661 -15.755 1.00 86.25 139 LEU A CA 1
ATOM 1068 C C . LEU A 1 139 ? 7.584 -7.734 -16.410 1.00 86.25 139 LEU A C 1
ATOM 1070 O O . LEU A 1 139 ? 7.871 -6.987 -17.346 1.00 86.25 139 LEU A O 1
ATOM 1074 N N . ASN A 1 140 ? 8.426 -8.679 -15.986 1.00 88.88 140 ASN A N 1
ATOM 1075 C CA . ASN A 1 140 ? 9.732 -8.918 -16.599 1.00 88.88 140 ASN A CA 1
ATOM 1076 C C . ASN A 1 140 ? 9.610 -9.415 -18.047 1.00 88.88 140 ASN A C 1
ATOM 1078 O O . ASN A 1 140 ? 10.431 -9.045 -18.884 1.00 88.88 140 ASN A O 1
ATOM 1082 N N . GLN A 1 141 ? 8.591 -10.220 -18.367 1.00 89.00 141 GLN A N 1
ATOM 1083 C CA . GLN A 1 141 ? 8.329 -10.653 -19.744 1.00 89.00 141 GLN A CA 1
ATOM 1084 C C . GLN A 1 141 ? 7.934 -9.474 -20.639 1.00 89.00 141 GLN A C 1
ATOM 1086 O O . GLN A 1 141 ? 8.442 -9.369 -21.755 1.00 89.00 141 GLN A O 1
ATOM 1091 N N . VAL A 1 142 ? 7.104 -8.550 -20.139 1.00 87.75 142 VAL A N 1
ATOM 1092 C CA . VAL A 1 142 ? 6.766 -7.304 -20.851 1.00 87.75 142 VAL A CA 1
ATOM 1093 C C . VAL A 1 142 ? 8.026 -6.479 -21.126 1.00 87.75 142 VAL A C 1
ATOM 1095 O O . VAL A 1 142 ? 8.237 -6.022 -22.252 1.00 87.75 142 VAL A O 1
ATOM 1098 N N . LEU A 1 143 ? 8.903 -6.334 -20.127 1.00 90.12 143 LEU A N 1
ATOM 1099 C CA . LEU A 1 143 ? 10.164 -5.611 -20.285 1.00 90.12 143 LEU A CA 1
ATOM 1100 C C . LEU A 1 143 ? 11.098 -6.301 -21.291 1.00 90.12 143 LEU A C 1
ATOM 1102 O O . LEU A 1 143 ? 11.692 -5.631 -22.134 1.00 90.12 143 LEU A O 1
ATOM 1106 N N . ALA A 1 144 ? 11.208 -7.629 -21.250 1.00 89.94 144 ALA A N 1
ATOM 1107 C CA . ALA A 1 144 ? 12.022 -8.389 -22.195 1.00 89.94 144 ALA A CA 1
ATOM 1108 C C . ALA A 1 144 ? 11.513 -8.244 -23.638 1.00 89.94 144 ALA A C 1
ATOM 1110 O O . ALA A 1 144 ? 12.307 -7.963 -24.535 1.00 89.94 144 ALA A O 1
ATOM 1111 N N . ALA A 1 145 ? 10.199 -8.360 -23.851 1.00 89.88 145 ALA A N 1
ATOM 1112 C CA . ALA A 1 145 ? 9.582 -8.197 -25.165 1.00 89.88 145 ALA A CA 1
ATOM 1113 C C . ALA A 1 145 ? 9.805 -6.787 -25.734 1.00 89.88 145 ALA A C 1
ATOM 1115 O O . ALA A 1 145 ? 10.105 -6.642 -26.916 1.00 89.88 145 ALA A O 1
ATOM 1116 N N . SER A 1 146 ? 9.745 -5.756 -24.882 1.00 89.81 146 SER A N 1
ATOM 1117 C CA . SER A 1 146 ? 9.905 -4.356 -25.297 1.00 89.81 146 SER A CA 1
ATOM 1118 C C . SER A 1 146 ? 11.251 -4.039 -25.959 1.00 89.81 146 SER A C 1
ATOM 1120 O O . SER A 1 146 ? 11.329 -3.117 -26.767 1.00 89.81 146 SER A O 1
ATOM 1122 N N . LYS A 1 147 ? 12.303 -4.813 -25.659 1.00 86.75 147 LYS A N 1
ATOM 1123 C CA . LYS A 1 147 ? 13.643 -4.638 -26.244 1.00 86.75 147 LYS A CA 1
ATOM 1124 C C . LYS A 1 147 ? 13.702 -5.014 -27.726 1.00 86.75 147 LYS A C 1
ATOM 1126 O O . LYS A 1 147 ? 14.570 -4.523 -28.437 1.00 86.75 147 LYS A O 1
ATOM 1131 N N . ALA A 1 148 ? 12.792 -5.875 -28.182 1.00 83.94 148 ALA A N 1
ATOM 1132 C CA . ALA A 1 148 ? 12.687 -6.296 -29.579 1.00 83.94 148 ALA A CA 1
ATOM 1133 C C . ALA A 1 148 ? 11.626 -5.503 -30.363 1.00 83.94 148 ALA A C 1
ATOM 1135 O O . ALA A 1 148 ? 11.481 -5.690 -31.571 1.00 83.94 148 ALA A O 1
ATOM 1136 N N . THR A 1 149 ? 10.867 -4.633 -29.692 1.00 84.62 149 THR A N 1
ATOM 1137 C CA . THR A 1 149 ? 9.779 -3.875 -30.311 1.00 84.62 149 THR A CA 1
ATOM 1138 C C . THR A 1 149 ? 10.331 -2.678 -31.096 1.00 84.62 149 THR A C 1
ATOM 1140 O O . THR A 1 149 ? 11.137 -1.920 -30.553 1.00 84.62 149 THR A O 1
ATOM 1143 N N . PRO A 1 150 ? 9.893 -2.455 -32.349 1.00 82.31 150 PRO A N 1
ATOM 1144 C CA . PRO A 1 150 ? 10.283 -1.275 -33.115 1.00 82.31 150 PRO A CA 1
ATOM 1145 C C . PRO A 1 150 ? 9.705 0.016 -32.517 1.00 82.31 150 PRO A C 1
ATOM 1147 O O . PRO A 1 150 ? 8.661 0.004 -31.860 1.00 82.31 150 PRO A O 1
ATOM 1150 N N . ARG A 1 151 ? 10.386 1.143 -32.758 1.00 81.44 151 ARG A N 1
ATOM 1151 C CA . ARG A 1 151 ? 9.983 2.463 -32.255 1.00 81.44 151 ARG A CA 1
ATOM 1152 C C . ARG A 1 151 ? 8.623 2.882 -32.852 1.00 81.44 151 ARG A C 1
ATOM 1154 O O . ARG A 1 151 ? 8.515 2.966 -34.076 1.00 81.44 151 ARG A O 1
ATOM 1161 N N . PRO A 1 152 ? 7.597 3.163 -32.029 1.00 79.25 152 PRO A N 1
ATOM 1162 C CA . PRO A 1 152 ? 6.351 3.764 -32.501 1.00 79.25 152 PRO A CA 1
ATOM 1163 C C . PRO A 1 152 ? 6.567 5.234 -32.899 1.00 79.25 152 PRO A C 1
ATOM 1165 O O . PRO A 1 152 ? 7.454 5.895 -32.367 1.00 79.25 152 PRO A O 1
ATOM 1168 N N . MET A 1 153 ? 5.763 5.746 -33.839 1.00 70.00 153 MET A N 1
ATOM 1169 C CA . MET A 1 153 ? 5.913 7.125 -34.335 1.00 70.00 153 MET A CA 1
ATOM 1170 C C . MET A 1 153 ? 5.373 8.190 -33.372 1.00 70.00 153 MET A C 1
ATOM 1172 O O . MET A 1 153 ? 5.932 9.279 -33.325 1.00 70.00 153 MET A O 1
ATOM 1176 N N . ASP A 1 154 ? 4.366 7.852 -32.560 1.00 69.38 154 ASP A N 1
ATOM 1177 C CA . ASP A 1 154 ? 3.759 8.749 -31.573 1.00 69.38 154 ASP A CA 1
ATOM 1178 C C . ASP A 1 154 ? 3.720 8.075 -30.196 1.00 69.38 154 ASP A C 1
ATOM 1180 O O . ASP A 1 154 ? 2.830 7.277 -29.890 1.00 69.38 154 ASP A O 1
ATOM 1184 N N . SER A 1 155 ? 4.699 8.377 -29.346 1.00 75.25 155 SER A N 1
ATOM 1185 C CA . SER A 1 155 ? 4.760 7.862 -27.975 1.00 75.25 155 SER A CA 1
ATOM 1186 C C . SER A 1 155 ? 5.339 8.884 -27.000 1.00 75.25 155 SER A C 1
ATOM 1188 O O . SER A 1 155 ? 6.151 9.735 -27.352 1.00 75.25 155 SER A O 1
ATOM 1190 N N . THR A 1 156 ? 4.916 8.799 -25.735 1.00 82.56 156 THR A N 1
ATOM 1191 C CA . THR A 1 156 ? 5.375 9.690 -24.651 1.00 82.56 156 THR A CA 1
ATOM 1192 C C . THR A 1 156 ? 6.882 9.589 -24.399 1.00 82.56 156 THR A C 1
ATOM 1194 O O . THR A 1 156 ? 7.513 10.584 -24.032 1.00 82.56 156 THR A O 1
ATOM 1197 N N . PHE A 1 157 ? 7.437 8.396 -24.611 1.00 87.56 157 PHE A N 1
ATOM 1198 C CA . PHE A 1 157 ? 8.866 8.106 -24.600 1.00 87.56 157 PHE A CA 1
ATOM 1199 C C . PHE A 1 157 ? 9.293 7.610 -25.978 1.00 87.56 157 PHE A C 1
ATOM 1201 O O . PHE A 1 157 ? 8.541 6.879 -26.622 1.00 87.56 157 PHE A O 1
ATOM 1208 N N . ALA A 1 158 ? 10.495 7.963 -26.414 1.00 88.38 158 ALA A N 1
ATOM 1209 C CA . ALA A 1 158 ? 11.029 7.582 -27.715 1.00 88.38 158 ALA A CA 1
ATOM 1210 C C . ALA A 1 158 ? 11.355 6.083 -27.810 1.00 88.38 158 ALA A C 1
ATOM 1212 O O . ALA A 1 158 ? 11.332 5.517 -28.903 1.00 88.38 158 ALA A O 1
ATOM 1213 N N . PHE A 1 159 ? 11.657 5.418 -26.692 1.00 90.56 159 PHE A N 1
ATOM 1214 C CA . PHE A 1 159 ? 11.981 3.995 -26.691 1.00 90.56 159 PHE A CA 1
ATOM 1215 C C . PHE A 1 159 ? 10.872 3.127 -26.075 1.00 90.56 159 PHE A C 1
ATOM 1217 O O . PHE A 1 159 ? 10.398 3.400 -24.963 1.00 90.56 159 PHE A O 1
ATOM 1224 N N . PRO A 1 160 ? 10.498 2.009 -26.734 1.00 90.62 160 PRO A N 1
ATOM 1225 C CA . PRO A 1 160 ? 9.551 1.041 -26.177 1.00 90.62 160 PRO A CA 1
ATOM 1226 C C . PRO A 1 160 ? 9.993 0.479 -24.824 1.00 90.62 160 PRO A C 1
ATOM 1228 O O . PRO A 1 160 ? 9.159 0.287 -23.945 1.00 90.62 160 PRO A O 1
ATOM 1231 N N . VAL A 1 161 ? 11.301 0.282 -24.620 1.00 91.69 161 VAL A N 1
ATOM 1232 C CA . VAL A 1 161 ? 11.855 -0.172 -23.336 1.00 91.69 161 VAL A CA 1
ATOM 1233 C C . VAL A 1 161 ? 11.709 0.869 -22.222 1.00 91.69 161 VAL A C 1
ATOM 1235 O O . VAL A 1 161 ? 11.448 0.491 -21.081 1.00 91.69 161 VAL A O 1
ATOM 1238 N N . THR A 1 162 ? 11.787 2.169 -22.527 1.00 91.12 162 THR A N 1
ATOM 1239 C CA . THR A 1 162 ? 11.503 3.240 -21.554 1.00 91.12 162 THR A CA 1
ATOM 1240 C C . THR A 1 162 ? 10.023 3.246 -21.195 1.00 91.12 162 THR A C 1
ATOM 1242 O O . THR A 1 162 ? 9.665 3.259 -20.019 1.00 91.12 162 THR A O 1
ATOM 1245 N N . THR A 1 163 ? 9.158 3.148 -22.208 1.00 90.44 163 THR A N 1
ATOM 1246 C CA . THR A 1 163 ? 7.702 3.075 -22.026 1.00 90.44 163 THR A CA 1
ATOM 1247 C C . THR A 1 163 ? 7.310 1.865 -21.175 1.00 90.44 163 THR A C 1
ATOM 1249 O O . THR A 1 163 ? 6.532 1.991 -20.232 1.00 90.44 163 THR A O 1
ATOM 1252 N N . ALA A 1 164 ? 7.873 0.690 -21.468 1.00 90.81 164 ALA A N 1
ATOM 1253 C CA . ALA A 1 164 ? 7.633 -0.531 -20.707 1.00 90.81 164 ALA A CA 1
ATOM 1254 C C . ALA A 1 164 ? 8.153 -0.419 -19.269 1.00 90.81 164 ALA A C 1
ATOM 1256 O O . AL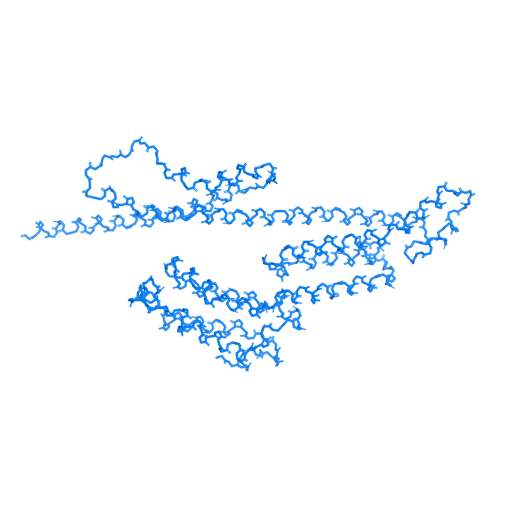A A 1 164 ? 7.426 -0.767 -18.344 1.00 90.81 164 ALA A O 1
ATOM 1257 N N . THR A 1 165 ? 9.361 0.119 -19.067 1.00 91.12 165 THR A N 1
ATOM 1258 C CA . THR A 1 165 ? 9.923 0.391 -17.732 1.00 91.12 165 THR A CA 1
ATOM 1259 C C . THR A 1 165 ? 8.992 1.283 -16.913 1.00 91.12 165 THR A C 1
ATOM 1261 O O . THR A 1 165 ? 8.649 0.936 -15.784 1.00 91.12 165 THR A O 1
ATOM 1264 N N . TRP A 1 166 ? 8.520 2.391 -17.492 1.00 88.69 166 TRP A N 1
ATOM 1265 C CA . TRP A 1 166 ? 7.569 3.284 -16.833 1.00 88.69 166 TRP A CA 1
ATOM 1266 C C . TRP A 1 166 ? 6.269 2.563 -16.460 1.00 88.69 166 TRP A C 1
ATOM 1268 O O . TRP A 1 166 ? 5.854 2.595 -15.303 1.00 88.69 166 TRP A O 1
ATOM 1278 N N . HIS A 1 167 ? 5.658 1.845 -17.405 1.00 86.25 167 HIS A N 1
ATOM 1279 C CA . HIS A 1 167 ? 4.431 1.094 -17.141 1.00 86.25 167 HIS A CA 1
ATOM 1280 C C . HIS A 1 167 ? 4.609 0.015 -16.071 1.00 86.25 167 HIS A C 1
ATOM 1282 O O . HIS A 1 167 ? 3.713 -0.168 -15.252 1.00 86.25 167 HIS A O 1
ATOM 1288 N N . VAL A 1 168 ? 5.745 -0.687 -16.047 1.00 87.88 168 VAL A N 1
ATOM 1289 C CA . VAL A 1 168 ? 6.054 -1.692 -15.019 1.00 87.88 168 VAL A CA 1
ATOM 1290 C C . VAL A 1 168 ? 6.159 -1.041 -13.641 1.00 87.88 168 VAL A C 1
ATOM 1292 O O . VAL A 1 168 ? 5.579 -1.560 -12.686 1.00 87.88 168 VAL A O 1
ATOM 1295 N N . LEU A 1 169 ? 6.841 0.102 -13.531 1.00 84.44 169 LEU A N 1
ATOM 1296 C CA . LEU A 1 169 ? 6.953 0.843 -12.273 1.00 84.44 169 LEU A CA 1
ATOM 1297 C C . LEU A 1 169 ? 5.575 1.302 -11.788 1.00 84.44 169 LEU A C 1
ATOM 1299 O O . LEU A 1 169 ? 5.190 0.977 -10.669 1.00 84.44 169 LEU A O 1
ATOM 1303 N N . VAL A 1 170 ? 4.780 1.938 -12.651 1.00 81.06 170 VAL A N 1
ATOM 1304 C CA . VAL A 1 170 ? 3.416 2.368 -12.303 1.00 81.06 170 VAL A CA 1
ATOM 1305 C C . VAL A 1 170 ? 2.530 1.179 -11.928 1.00 81.06 170 VAL A C 1
ATOM 1307 O O . VAL A 1 170 ? 1.843 1.223 -10.914 1.00 81.06 170 VAL A O 1
ATOM 1310 N N . LYS A 1 171 ? 2.560 0.080 -12.695 1.00 78.75 171 LYS A N 1
ATOM 1311 C CA . LYS A 1 171 ? 1.739 -1.115 -12.430 1.00 78.75 171 LYS A CA 1
ATOM 1312 C C . LYS A 1 171 ? 2.141 -1.812 -11.127 1.00 78.75 171 LYS A C 1
ATOM 1314 O O . LYS A 1 171 ? 1.274 -2.380 -10.473 1.00 78.75 171 LYS A O 1
ATOM 1319 N N . THR A 1 172 ? 3.409 -1.733 -10.717 1.00 76.69 172 THR A N 1
ATOM 1320 C CA . THR A 1 172 ? 3.887 -2.259 -9.423 1.00 76.69 172 THR A CA 1
ATOM 1321 C C . THR A 1 172 ? 3.266 -1.510 -8.238 1.00 76.69 172 THR A C 1
ATOM 1323 O O . THR A 1 172 ? 3.005 -2.124 -7.206 1.00 76.69 172 THR A O 1
ATOM 1326 N N . TRP A 1 173 ? 2.989 -0.213 -8.402 1.00 72.94 173 TRP A N 1
ATOM 1327 C CA . TRP A 1 173 ? 2.454 0.677 -7.362 1.00 72.94 173 TRP A CA 1
ATOM 1328 C C . TRP A 1 173 ? 0.9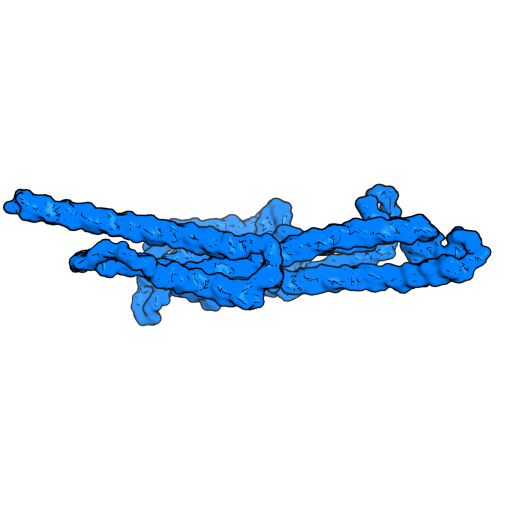91 1.067 -7.550 1.00 72.94 173 TRP A C 1
ATOM 1330 O O . TRP A 1 173 ? 0.462 1.844 -6.757 1.00 72.94 173 TRP A O 1
ATOM 1340 N N . ALA A 1 174 ? 0.329 0.541 -8.580 1.00 65.69 174 ALA A N 1
ATOM 1341 C CA . ALA A 1 174 ? -1.071 0.830 -8.833 1.00 65.69 174 ALA A CA 1
ATOM 1342 C C . ALA A 1 174 ? -1.916 0.495 -7.594 1.00 65.69 174 ALA A C 1
ATOM 1344 O O . ALA A 1 174 ? -1.666 -0.503 -6.903 1.00 65.69 174 ALA A O 1
ATOM 1345 N N . ASP A 1 175 ? -2.912 1.340 -7.313 1.00 48.97 175 ASP A N 1
ATOM 1346 C CA . ASP A 1 175 ? -3.836 1.137 -6.198 1.00 48.97 175 ASP A CA 1
ATOM 1347 C C . ASP A 1 175 ? -4.397 -0.280 -6.286 1.00 48.97 175 ASP A C 1
ATOM 1349 O O . ASP A 1 175 ? -4.820 -0.699 -7.359 1.00 48.97 175 ASP A O 1
ATOM 1353 N N . GLY A 1 176 ? -4.335 -1.043 -5.192 1.00 52.91 176 GLY A N 1
ATOM 1354 C CA . GLY A 1 176 ? -4.701 -2.460 -5.192 1.00 52.91 176 GLY A CA 1
ATOM 1355 C C . GLY A 1 176 ? -3.770 -3.363 -6.011 1.00 52.91 176 GLY A C 1
ATOM 1356 O O . GLY A 1 176 ? -4.233 -4.355 -6.566 1.00 52.91 176 GLY A O 1
ATOM 1357 N N . VAL A 1 177 ? -2.464 -3.065 -6.039 1.00 50.75 177 VAL A N 1
ATOM 1358 C CA . VAL A 1 177 ? -1.358 -4.008 -6.323 1.00 50.75 177 VAL A CA 1
ATOM 1359 C C . VAL A 1 177 ? -0.451 -4.173 -5.096 1.00 50.75 177 VAL A C 1
ATOM 1361 O O . VAL A 1 177 ? -0.086 -5.302 -4.757 1.00 50.75 177 VAL A O 1
ATOM 1364 N N . VAL A 1 178 ? -0.189 -3.088 -4.360 1.00 50.38 178 VAL A N 1
ATOM 1365 C CA . VAL A 1 178 ? 0.619 -3.116 -3.133 1.00 50.38 178 VAL A CA 1
ATOM 1366 C C . VAL A 1 178 ? -0.248 -3.460 -1.931 1.00 50.38 178 VAL A C 1
ATOM 1368 O O . VAL A 1 178 ? -0.994 -2.643 -1.396 1.00 50.38 178 VAL A O 1
ATOM 1371 N N . LEU A 1 179 ? -0.135 -4.704 -1.488 1.00 63.12 179 LEU A N 1
ATOM 1372 C CA . LEU A 1 179 ? -0.599 -5.097 -0.165 1.00 63.12 179 LEU A CA 1
ATOM 1373 C C . LEU A 1 179 ? 0.410 -4.577 0.864 1.00 63.12 179 LEU A C 1
ATOM 1375 O O . LEU A 1 179 ? 1.610 -4.652 0.610 1.00 63.12 179 LEU A O 1
ATOM 1379 N N . ALA A 1 180 ? -0.041 -4.111 2.033 1.00 65.62 180 ALA A N 1
ATOM 1380 C CA . ALA A 1 180 ? 0.859 -3.641 3.097 1.00 65.62 180 ALA A CA 1
ATOM 1381 C C . ALA A 1 180 ? 2.030 -4.615 3.398 1.00 65.62 180 ALA A C 1
ATOM 1383 O O . ALA A 1 180 ? 3.166 -4.156 3.514 1.00 65.62 180 ALA A O 1
ATOM 1384 N N . PRO A 1 181 ? 1.835 -5.955 3.405 1.00 66.12 181 PRO A N 1
ATOM 1385 C CA . PRO A 1 181 ? 2.938 -6.909 3.572 1.00 66.12 181 PRO A CA 1
ATOM 1386 C C . PRO A 1 181 ? 3.943 -6.967 2.404 1.00 66.12 181 PRO A C 1
ATOM 1388 O O . PRO A 1 181 ? 5.037 -7.499 2.562 1.00 66.12 181 PRO A O 1
ATOM 1391 N N . LEU A 1 182 ? 3.582 -6.462 1.222 1.00 71.75 182 LEU A N 1
ATOM 1392 C CA . LEU A 1 182 ? 4.369 -6.531 -0.014 1.00 71.75 182 LEU A CA 1
ATOM 1393 C C . LEU A 1 182 ? 5.069 -5.214 -0.375 1.00 71.75 182 LEU A C 1
ATOM 1395 O O . LEU A 1 182 ? 5.780 -5.177 -1.380 1.00 71.75 182 LEU A O 1
ATOM 1399 N N . VAL A 1 183 ? 4.927 -4.154 0.427 1.00 73.56 183 VAL A N 1
ATOM 1400 C CA . VAL A 1 183 ? 5.539 -2.834 0.167 1.00 73.56 183 VAL A CA 1
ATOM 1401 C C . VAL A 1 183 ? 7.052 -2.955 -0.036 1.00 73.56 183 VAL A C 1
ATOM 1403 O O . VAL A 1 183 ? 7.580 -2.531 -1.062 1.00 73.56 183 VAL A O 1
ATOM 1406 N N . ALA A 1 184 ? 7.754 -3.619 0.888 1.00 75.31 184 ALA A N 1
ATOM 1407 C CA . ALA A 1 184 ? 9.208 -3.780 0.809 1.00 75.31 184 ALA A CA 1
ATOM 1408 C C . ALA A 1 184 ? 9.651 -4.604 -0.415 1.00 75.31 184 ALA A C 1
ATOM 1410 O O . ALA A 1 184 ? 10.659 -4.294 -1.054 1.00 75.31 184 ALA A O 1
ATOM 1411 N N . ALA A 1 185 ? 8.887 -5.643 -0.770 1.00 78.69 185 ALA A N 1
ATOM 1412 C CA . ALA A 1 185 ? 9.156 -6.459 -1.952 1.00 78.69 185 ALA A CA 1
ATOM 1413 C C . ALA A 1 185 ? 8.929 -5.670 -3.255 1.00 78.69 185 ALA A C 1
ATOM 1415 O O . ALA A 1 185 ? 9.716 -5.791 -4.194 1.00 78.69 185 ALA A O 1
ATOM 1416 N N . SER A 1 186 ? 7.896 -4.827 -3.291 1.00 77.75 186 SER A N 1
ATOM 1417 C CA . SER A 1 186 ? 7.541 -3.965 -4.428 1.00 77.75 186 SER A CA 1
ATOM 1418 C C . SER A 1 186 ? 8.560 -2.838 -4.628 1.00 77.75 186 SER A C 1
ATOM 1420 O O . SER A 1 186 ? 8.992 -2.580 -5.754 1.00 77.75 186 SER A O 1
ATOM 1422 N N . ALA A 1 187 ? 9.044 -2.245 -3.533 1.00 79.06 187 ALA A N 1
ATOM 1423 C CA . ALA A 1 187 ? 10.146 -1.282 -3.530 1.00 79.06 187 ALA A CA 1
ATOM 1424 C C . ALA A 1 187 ? 11.434 -1.885 -4.085 1.00 79.06 187 ALA A C 1
ATOM 1426 O O . ALA A 1 187 ? 12.026 -1.347 -5.022 1.00 79.06 187 ALA A O 1
ATOM 1427 N N . ARG A 1 188 ? 11.829 -3.054 -3.572 1.00 83.94 188 ARG A N 1
ATOM 1428 C CA . ARG A 1 188 ? 13.012 -3.766 -4.064 1.00 83.94 188 ARG A CA 1
ATOM 1429 C C . ARG A 1 188 ? 12.901 -4.092 -5.553 1.00 83.94 188 ARG A C 1
ATOM 1431 O O . ARG A 1 188 ? 13.874 -3.920 -6.285 1.00 83.94 188 ARG A O 1
ATOM 1438 N N . TYR A 1 189 ? 11.731 -4.545 -6.001 1.00 86.81 189 TYR A N 1
ATOM 1439 C CA . TYR A 1 189 ? 11.492 -4.829 -7.413 1.00 86.81 189 TYR A CA 1
ATOM 1440 C C . TYR A 1 189 ? 11.625 -3.572 -8.280 1.00 86.81 189 TYR A C 1
ATOM 1442 O O . TYR A 1 189 ? 12.331 -3.607 -9.281 1.00 86.81 189 TYR A O 1
ATOM 1450 N N . SER A 1 190 ? 11.056 -2.444 -7.850 1.00 85.25 190 SER A N 1
ATOM 1451 C CA . SER A 1 190 ? 11.140 -1.167 -8.575 1.00 85.25 190 SER A CA 1
ATOM 1452 C C . SER A 1 190 ? 12.587 -0.701 -8.768 1.00 85.25 190 SER A C 1
ATOM 1454 O O . SER A 1 190 ? 12.990 -0.355 -9.878 1.00 85.25 190 SER A O 1
ATOM 1456 N N . LEU A 1 191 ? 13.403 -0.782 -7.711 1.00 86.00 191 LEU A N 1
ATOM 1457 C CA . LEU A 1 191 ? 14.836 -0.471 -7.781 1.00 86.00 191 LEU A CA 1
ATOM 1458 C C . LEU A 1 191 ? 15.594 -1.432 -8.704 1.00 86.00 191 LEU A C 1
ATOM 1460 O O . LEU A 1 191 ? 16.511 -1.022 -9.411 1.00 86.00 191 LEU A O 1
ATOM 1464 N N . THR A 1 192 ? 15.198 -2.705 -8.717 1.00 90.19 192 THR A N 1
ATOM 1465 C CA . THR A 1 192 ? 15.797 -3.721 -9.592 1.00 90.19 192 THR A CA 1
ATOM 1466 C C . THR A 1 192 ? 15.462 -3.461 -11.061 1.00 90.19 192 THR A C 1
ATOM 1468 O O . THR A 1 192 ? 16.335 -3.558 -11.915 1.00 90.19 192 THR A O 1
ATOM 1471 N N . VAL A 1 193 ? 14.220 -3.087 -11.373 1.00 90.69 193 VAL A N 1
ATOM 1472 C CA . VAL A 1 193 ? 13.804 -2.734 -12.739 1.00 90.69 193 VAL A CA 1
ATOM 1473 C C . VAL A 1 193 ? 14.593 -1.525 -13.246 1.00 90.69 193 VAL A C 1
ATOM 1475 O O . VAL A 1 193 ? 15.096 -1.537 -14.369 1.00 90.69 193 VAL A O 1
ATOM 1478 N N . LEU A 1 194 ? 14.774 -0.505 -12.406 1.00 88.56 194 LEU A N 1
ATOM 1479 C CA . LEU A 1 194 ? 15.556 0.679 -12.762 1.00 88.56 194 LEU A CA 1
ATOM 1480 C C . LEU A 1 194 ? 17.041 0.378 -12.933 1.00 88.56 194 LEU A C 1
ATOM 1482 O O . LEU A 1 194 ? 17.646 0.848 -13.893 1.00 88.56 194 LEU A O 1
ATOM 1486 N N . SER A 1 195 ? 17.634 -0.427 -12.049 1.00 89.44 195 SER A N 1
ATOM 1487 C CA . SER A 1 195 ? 19.042 -0.808 -12.187 1.00 89.44 195 SER A CA 1
ATOM 1488 C C . SER A 1 195 ? 19.283 -1.597 -13.476 1.00 89.44 195 SER A C 1
ATOM 1490 O O . SER A 1 195 ? 20.260 -1.337 -14.178 1.00 89.44 195 SER A O 1
ATOM 1492 N N . GLN A 1 196 ? 18.357 -2.486 -13.844 1.00 91.38 196 GLN A N 1
ATOM 1493 C CA . GLN A 1 196 ? 18.392 -3.223 -15.107 1.00 91.38 196 GLN A CA 1
ATOM 1494 C C . GLN A 1 196 ? 18.212 -2.313 -16.324 1.00 91.38 196 GLN A C 1
ATOM 1496 O O . GLN A 1 196 ? 18.905 -2.497 -17.324 1.00 91.38 196 GLN A O 1
ATOM 1501 N N . TYR A 1 197 ? 17.316 -1.327 -16.252 1.00 91.19 197 TYR A N 1
ATOM 1502 C CA . TYR A 1 197 ? 17.129 -0.341 -17.315 1.00 91.19 197 TYR A CA 1
ATOM 1503 C C . TYR A 1 197 ? 18.395 0.501 -17.536 1.00 91.19 197 TYR A C 1
ATOM 1505 O O . TYR A 1 197 ? 18.841 0.665 -18.669 1.00 91.19 197 TYR A O 1
ATOM 1513 N N . MET A 1 198 ? 19.027 0.971 -16.457 1.00 89.25 198 MET A N 1
ATOM 1514 C CA . MET A 1 198 ? 20.288 1.713 -16.548 1.00 89.25 198 MET A CA 1
ATOM 1515 C C . MET A 1 198 ? 21.419 0.842 -17.099 1.00 89.25 198 MET A C 1
ATOM 1517 O O . MET A 1 198 ? 22.203 1.307 -17.920 1.00 89.25 198 MET A O 1
ATOM 1521 N N . ALA A 1 199 ? 21.502 -0.424 -16.680 1.00 90.12 199 ALA A N 1
ATOM 1522 C CA . ALA A 1 199 ? 22.488 -1.367 -17.204 1.00 90.12 199 ALA A CA 1
ATOM 1523 C C . ALA A 1 199 ? 22.286 -1.652 -18.702 1.00 90.12 199 ALA A C 1
ATOM 1525 O O . ALA A 1 199 ? 23.264 -1.765 -19.428 1.00 90.12 199 ALA A O 1
ATOM 1526 N N . TYR A 1 200 ? 21.037 -1.710 -19.175 1.00 90.31 200 TYR A N 1
ATOM 1527 C CA . TYR A 1 200 ? 20.721 -1.937 -20.588 1.00 90.31 200 TYR A CA 1
ATOM 1528 C C . TYR A 1 200 ? 21.272 -0.841 -21.514 1.00 90.31 200 TYR A C 1
ATOM 1530 O O . TYR A 1 200 ? 21.711 -1.144 -22.619 1.00 90.31 200 TYR A O 1
ATOM 1538 N N . TRP A 1 201 ? 21.274 0.416 -21.064 1.00 90.44 201 TRP A N 1
ATOM 1539 C CA . TRP A 1 201 ? 21.723 1.556 -21.870 1.00 90.44 201 TRP A CA 1
ATOM 1540 C C . TRP A 1 201 ? 23.175 1.976 -21.638 1.00 90.44 201 TRP A C 1
ATOM 1542 O O . TRP A 1 201 ? 23.705 2.740 -22.441 1.00 90.44 201 TRP A O 1
ATOM 1552 N N . ARG A 1 202 ? 23.818 1.495 -20.569 1.00 88.94 202 ARG A N 1
ATOM 1553 C CA . ARG A 1 202 ? 25.165 1.919 -20.162 1.00 88.94 202 ARG A CA 1
ATOM 1554 C C . ARG A 1 202 ? 26.212 1.650 -21.243 1.00 88.94 202 ARG A C 1
ATOM 1556 O O . ARG A 1 202 ? 26.776 2.601 -21.773 1.00 88.94 202 ARG A O 1
ATOM 1563 N N . ASP A 1 203 ? 26.430 0.385 -21.593 1.00 87.38 203 ASP A N 1
ATOM 1564 C CA . ASP A 1 203 ? 27.509 -0.001 -22.513 1.00 87.38 203 ASP A CA 1
ATOM 1565 C C . ASP A 1 203 ? 27.319 0.589 -23.929 1.00 87.38 203 ASP A C 1
ATOM 1567 O O . ASP A 1 203 ? 28.289 1.112 -24.492 1.00 87.38 203 ASP A O 1
ATOM 1571 N N . PRO A 1 204 ? 26.096 0.604 -24.513 1.00 87.81 204 PRO A N 1
ATOM 1572 C CA . PRO A 1 204 ? 25.858 1.261 -25.799 1.00 87.81 204 PRO A CA 1
ATOM 1573 C C . PRO A 1 204 ? 26.113 2.773 -25.766 1.00 87.81 204 PRO A C 1
ATOM 1575 O O . PRO A 1 204 ? 26.643 3.330 -26.728 1.00 87.81 204 PRO A O 1
ATOM 1578 N N . LEU A 1 205 ? 25.757 3.448 -24.666 1.00 86.69 205 LEU A N 1
ATOM 1579 C CA . LEU A 1 205 ? 25.961 4.888 -24.521 1.00 86.69 205 LEU A CA 1
ATOM 1580 C C . LEU A 1 205 ? 27.443 5.232 -24.342 1.00 86.69 205 LEU A C 1
ATOM 1582 O O . LEU A 1 205 ? 27.932 6.151 -24.992 1.00 86.69 205 LEU A O 1
ATOM 1586 N N . GLU A 1 206 ? 28.167 4.487 -23.506 1.00 87.38 206 GLU A N 1
ATOM 1587 C CA . GLU A 1 206 ? 29.615 4.659 -23.327 1.00 87.38 206 GLU A CA 1
ATOM 1588 C C . GLU A 1 206 ? 30.363 4.435 -24.649 1.00 87.38 206 GLU A C 1
ATOM 1590 O O . GLU A 1 206 ? 31.228 5.235 -25.014 1.00 87.38 206 GLU A O 1
ATOM 1595 N N . SER A 1 207 ? 29.960 3.418 -25.418 1.00 85.31 207 SER A N 1
ATOM 1596 C CA . SER A 1 207 ? 30.503 3.149 -26.756 1.00 85.31 207 SER A CA 1
ATOM 1597 C C . SER A 1 207 ? 30.224 4.301 -27.727 1.00 85.31 207 SER A C 1
ATOM 1599 O O . SER A 1 207 ? 31.139 4.773 -28.402 1.00 85.31 207 SER A O 1
ATOM 1601 N N . ALA A 1 208 ? 28.990 4.815 -27.762 1.00 83.38 208 ALA A N 1
ATOM 1602 C CA . ALA A 1 208 ? 28.628 5.957 -28.600 1.00 83.38 208 ALA A CA 1
ATOM 1603 C C . ALA A 1 208 ? 29.427 7.224 -28.240 1.00 83.38 208 ALA A C 1
ATOM 1605 O O . ALA A 1 208 ? 29.939 7.907 -29.126 1.00 83.38 208 ALA A O 1
ATOM 1606 N N . VAL A 1 209 ? 29.590 7.520 -26.946 1.00 83.19 209 VAL A N 1
ATOM 1607 C CA . VAL A 1 209 ? 30.374 8.670 -26.465 1.00 83.19 209 VAL A CA 1
ATOM 1608 C C . VAL A 1 209 ? 31.850 8.530 -26.842 1.00 83.19 209 VAL A C 1
ATOM 1610 O O . VAL A 1 209 ? 32.447 9.489 -27.334 1.00 83.19 209 VAL A O 1
ATOM 1613 N N . ALA A 1 210 ? 32.435 7.342 -26.668 1.00 82.94 210 ALA A N 1
ATOM 1614 C CA . ALA A 1 210 ? 33.825 7.078 -27.034 1.00 82.94 210 ALA A CA 1
ATOM 1615 C C . ALA A 1 210 ? 34.065 7.219 -28.547 1.00 82.94 210 ALA A C 1
ATOM 1617 O O . ALA A 1 210 ? 35.084 7.772 -28.966 1.00 82.94 210 ALA A O 1
ATOM 1618 N N . LEU A 1 211 ? 33.121 6.764 -29.375 1.00 78.69 211 LEU A N 1
ATOM 1619 C CA . LEU A 1 211 ? 33.196 6.899 -30.832 1.00 78.69 211 LEU A CA 1
ATOM 1620 C C . LEU A 1 211 ? 33.107 8.363 -31.276 1.00 78.69 211 LEU A C 1
ATOM 1622 O O . LEU A 1 211 ? 33.875 8.776 -32.141 1.00 78.69 211 LEU A O 1
ATOM 1626 N N . VAL A 1 212 ? 32.238 9.166 -30.653 1.00 75.75 212 VAL A N 1
ATOM 1627 C CA . VAL A 1 212 ? 32.132 10.611 -30.926 1.00 75.75 212 VAL A CA 1
ATOM 1628 C C . VAL A 1 212 ? 33.396 11.362 -30.491 1.00 75.75 212 VAL A C 1
ATOM 1630 O O . VAL A 1 212 ? 33.867 12.227 -31.226 1.00 75.75 212 VAL A O 1
ATOM 1633 N N . ALA A 1 213 ? 33.985 11.017 -29.341 1.00 76.12 213 ALA A N 1
ATOM 1634 C CA . ALA A 1 213 ? 35.202 11.660 -28.835 1.00 76.12 213 ALA A CA 1
ATOM 1635 C C . ALA A 1 213 ? 36.439 11.410 -29.720 1.00 76.12 213 ALA A C 1
ATOM 1637 O O . ALA A 1 213 ? 37.331 12.253 -29.789 1.00 76.12 213 ALA A O 1
ATOM 1638 N N . ASN A 1 214 ? 36.478 10.270 -30.414 1.00 72.25 214 ASN A N 1
ATOM 1639 C CA . ASN A 1 214 ? 37.599 9.850 -31.258 1.00 72.25 214 ASN A CA 1
ATOM 1640 C C . ASN A 1 214 ? 37.388 10.144 -32.759 1.00 72.25 214 ASN A C 1
ATOM 1642 O O . ASN A 1 214 ? 38.207 9.748 -33.592 1.00 72.25 214 ASN A O 1
ATOM 1646 N N . ALA A 1 215 ? 36.289 10.801 -33.140 1.00 62.75 215 ALA A N 1
ATOM 1647 C CA . ALA A 1 215 ? 35.893 10.928 -34.539 1.00 62.75 215 ALA A CA 1
ATOM 1648 C C . ALA A 1 215 ? 36.631 12.049 -35.301 1.00 62.75 215 ALA A C 1
ATOM 1650 O O . ALA A 1 215 ? 36.496 13.227 -34.984 1.00 62.75 215 ALA A O 1
ATOM 1651 N N . SER A 1 216 ? 37.298 11.689 -36.411 1.00 57.50 216 SER A N 1
ATOM 1652 C CA . SER A 1 216 ? 37.621 12.600 -37.533 1.00 57.50 216 SER A CA 1
ATOM 1653 C C . SER A 1 216 ? 36.651 12.451 -38.728 1.00 57.50 216 SER A C 1
ATOM 1655 O O . SER A 1 216 ? 36.875 13.044 -39.784 1.00 57.50 216 SER A O 1
ATOM 1657 N N . LYS A 1 217 ? 35.620 11.598 -38.605 1.00 57.12 217 LYS A N 1
ATOM 1658 C CA . LYS A 1 217 ? 34.675 11.203 -39.670 1.00 57.12 217 LYS A CA 1
ATOM 1659 C C . LYS A 1 217 ? 33.270 11.771 -39.433 1.00 57.12 217 LYS A C 1
ATOM 1661 O O . LYS A 1 217 ? 32.908 12.118 -38.314 1.00 57.12 217 LYS A O 1
ATOM 1666 N N . THR A 1 218 ? 32.471 11.822 -40.498 1.00 57.94 218 THR A N 1
ATOM 1667 C CA . THR A 1 218 ? 31.080 12.302 -40.526 1.00 57.94 218 THR A CA 1
ATOM 1668 C C . THR A 1 218 ? 30.146 11.458 -39.641 1.00 57.94 218 THR A C 1
ATOM 1670 O O . THR A 1 218 ? 30.237 10.232 -39.626 1.00 57.94 218 THR A O 1
ATOM 1673 N N . ALA A 1 219 ? 29.195 12.111 -38.959 1.00 58.66 219 ALA A N 1
ATOM 1674 C CA . ALA A 1 219 ? 28.306 11.528 -37.942 1.00 58.66 219 ALA A CA 1
ATOM 1675 C C . ALA A 1 219 ? 27.521 10.262 -38.361 1.00 58.66 219 ALA A C 1
ATOM 1677 O O . ALA A 1 219 ? 27.201 9.429 -37.517 1.00 58.66 219 ALA A O 1
ATOM 1678 N N . ALA A 1 220 ? 27.232 10.093 -39.655 1.00 57.47 220 ALA A N 1
ATOM 1679 C CA . ALA A 1 220 ? 26.338 9.051 -40.167 1.00 57.47 220 ALA A CA 1
ATOM 1680 C C . ALA A 1 220 ? 26.911 7.618 -40.139 1.00 57.47 220 ALA A C 1
ATOM 1682 O O . ALA A 1 220 ? 26.137 6.667 -40.125 1.00 57.47 220 ALA A O 1
ATOM 1683 N N . THR A 1 221 ? 28.238 7.433 -40.127 1.00 64.69 221 THR A N 1
ATOM 1684 C CA . THR A 1 221 ? 28.859 6.088 -40.100 1.00 64.69 221 THR A CA 1
ATOM 1685 C C . THR A 1 221 ? 29.346 5.666 -38.715 1.00 64.69 221 THR A C 1
ATOM 1687 O O . THR A 1 221 ? 29.688 4.506 -38.532 1.00 64.69 221 THR A O 1
ATOM 1690 N N . LEU A 1 222 ? 29.393 6.588 -37.747 1.00 70.50 222 LEU A N 1
ATOM 1691 C CA . LEU A 1 222 ? 29.938 6.335 -36.404 1.00 70.50 222 LEU A CA 1
ATOM 1692 C C . LEU A 1 222 ? 29.072 5.370 -35.586 1.00 70.50 222 LEU A C 1
ATOM 1694 O O . LEU A 1 222 ? 29.593 4.574 -34.819 1.00 70.50 222 LEU A O 1
ATOM 1698 N N . PHE A 1 223 ? 27.751 5.422 -35.759 1.00 75.44 223 PHE A N 1
ATOM 1699 C CA . PHE A 1 223 ? 26.814 4.642 -34.945 1.00 75.44 223 PHE A CA 1
ATOM 1700 C C . PHE A 1 223 ? 26.642 3.191 -35.414 1.00 75.44 223 PHE A C 1
ATOM 1702 O O . PHE A 1 223 ? 26.068 2.383 -34.688 1.00 75.44 223 PHE A O 1
ATOM 1709 N N . ALA A 1 224 ? 27.182 2.826 -36.582 1.00 75.06 224 ALA A N 1
ATOM 1710 C CA . ALA A 1 224 ? 27.180 1.439 -37.049 1.00 75.06 224 ALA A CA 1
ATOM 1711 C C . ALA A 1 224 ? 27.986 0.511 -36.117 1.00 75.06 224 ALA A C 1
ATOM 1713 O O . ALA A 1 224 ? 27.595 -0.639 -35.916 1.00 75.06 224 ALA A O 1
ATOM 1714 N N . ASP A 1 225 ? 29.045 1.042 -35.496 1.00 75.38 225 ASP A N 1
ATOM 1715 C CA . ASP A 1 225 ? 29.958 0.312 -34.605 1.00 75.38 225 ASP A CA 1
ATOM 1716 C C . ASP A 1 225 ? 29.431 0.199 -33.156 1.00 75.38 225 ASP A C 1
ATOM 1718 O O . ASP A 1 225 ? 30.015 -0.500 -32.330 1.00 75.38 225 ASP A O 1
ATOM 1722 N N . VAL A 1 226 ? 28.307 0.855 -32.828 1.00 79.81 226 VAL A N 1
ATOM 1723 C CA . VAL A 1 226 ? 27.643 0.758 -31.508 1.00 79.81 226 VAL A CA 1
ATOM 1724 C C . VAL A 1 226 ? 26.866 -0.560 -31.367 1.00 79.81 226 VAL A C 1
ATOM 1726 O O . VAL A 1 226 ? 26.603 -1.008 -30.254 1.00 79.81 226 VAL A O 1
ATOM 1729 N N . HIS A 1 227 ? 26.498 -1.195 -32.490 1.00 78.94 227 HIS A N 1
ATOM 1730 C CA . HIS A 1 227 ? 25.813 -2.495 -32.553 1.00 78.94 227 HIS A CA 1
ATOM 1731 C C . HIS A 1 227 ? 24.596 -2.634 -31.617 1.00 78.94 227 HIS A C 1
ATOM 1733 O O . HIS A 1 227 ? 24.330 -3.709 -31.077 1.00 78.94 227 HIS A O 1
ATOM 1739 N N . HIS A 1 228 ? 23.819 -1.560 -31.449 1.00 84.06 228 HIS A N 1
ATOM 1740 C CA . HIS A 1 228 ? 22.614 -1.561 -30.625 1.00 84.06 228 HIS A CA 1
ATOM 1741 C C . HIS A 1 228 ? 21.378 -1.185 -31.460 1.00 84.06 228 HIS A C 1
ATOM 1743 O O . HIS A 1 228 ? 21.376 -0.128 -32.091 1.00 84.06 228 HIS A O 1
ATOM 1749 N N . PRO A 1 229 ? 20.287 -1.980 -31.437 1.00 78.94 229 PRO A N 1
ATOM 1750 C CA . PRO A 1 229 ? 19.122 -1.766 -32.307 1.00 78.94 229 PRO A CA 1
ATOM 1751 C C . PRO A 1 229 ? 18.400 -0.434 -32.054 1.00 78.94 229 PRO A C 1
ATOM 1753 O O . PRO A 1 229 ? 17.671 0.046 -32.915 1.00 78.94 229 PRO A O 1
ATOM 1756 N N . GLY A 1 230 ? 18.593 0.163 -30.874 1.00 80.19 230 GLY A N 1
ATOM 1757 C CA . GLY A 1 230 ? 18.027 1.464 -30.514 1.00 80.19 230 GLY A CA 1
ATOM 1758 C C . GLY A 1 230 ? 18.936 2.678 -30.747 1.00 80.19 230 GLY A C 1
ATOM 1759 O O . GLY A 1 230 ? 18.454 3.792 -30.595 1.00 80.19 230 GLY A O 1
ATOM 1760 N N . LEU A 1 231 ? 20.224 2.507 -31.064 1.00 84.31 231 LEU A N 1
ATOM 1761 C CA . LEU A 1 231 ? 21.165 3.628 -31.236 1.00 84.31 231 LEU A CA 1
ATOM 1762 C C . LEU A 1 231 ? 21.818 3.549 -32.613 1.00 84.31 231 LEU A C 1
ATOM 1764 O O . LEU A 1 231 ? 22.897 2.987 -32.768 1.00 84.31 231 LEU A O 1
ATOM 1768 N N . THR A 1 232 ? 21.140 4.112 -33.609 1.00 83.75 232 THR A N 1
ATOM 1769 C CA . THR A 1 232 ? 21.576 4.100 -35.014 1.00 83.75 232 THR A CA 1
ATOM 1770 C C . THR A 1 232 ? 22.020 5.473 -35.516 1.00 83.75 232 THR A C 1
ATOM 1772 O O . THR A 1 232 ? 22.607 5.579 -36.590 1.00 83.75 232 THR A O 1
ATOM 1775 N N . SER A 1 233 ? 21.761 6.528 -34.742 1.00 82.75 233 SER A N 1
ATOM 1776 C CA . SER A 1 233 ? 22.034 7.917 -35.105 1.00 82.75 233 SER A CA 1
ATOM 1777 C C . SER A 1 233 ? 22.299 8.796 -33.876 1.00 82.75 233 SER A C 1
ATOM 1779 O O . SER A 1 233 ? 21.989 8.415 -32.746 1.00 82.75 233 SER A O 1
ATOM 1781 N N . CYS A 1 234 ? 22.816 10.011 -34.098 1.00 80.62 234 CYS A N 1
ATOM 1782 C CA . CYS A 1 234 ? 22.931 11.027 -33.044 1.00 80.62 234 CYS A CA 1
ATOM 1783 C C . CYS A 1 234 ? 21.571 11.384 -32.428 1.00 80.62 234 CYS A C 1
ATOM 1785 O O . CYS A 1 234 ? 21.482 11.567 -31.215 1.00 80.62 234 CYS A O 1
ATOM 1787 N N . ASP A 1 235 ? 20.515 11.454 -33.244 1.00 84.31 235 ASP A N 1
ATOM 1788 C CA . ASP A 1 235 ? 19.171 11.802 -32.775 1.00 84.31 235 ASP A CA 1
ATOM 1789 C C . ASP A 1 235 ? 18.647 10.778 -31.764 1.00 84.31 235 ASP A C 1
ATOM 1791 O O . ASP A 1 235 ? 18.009 11.150 -30.780 1.00 84.31 235 ASP A O 1
ATOM 1795 N N . ASP A 1 236 ? 19.006 9.501 -31.925 1.00 85.62 236 ASP A N 1
ATOM 1796 C CA . ASP A 1 236 ? 18.658 8.452 -30.965 1.00 85.62 236 ASP A CA 1
ATOM 1797 C C . ASP A 1 236 ? 19.276 8.693 -29.578 1.00 85.62 236 ASP A C 1
ATOM 1799 O O . ASP A 1 236 ? 18.649 8.389 -28.561 1.00 85.62 236 ASP A O 1
ATOM 1803 N N . VAL A 1 237 ? 20.473 9.289 -29.517 1.00 85.31 237 VAL A N 1
ATOM 1804 C CA . VAL A 1 237 ? 21.132 9.668 -28.256 1.00 85.31 237 VAL A CA 1
ATOM 1805 C C . VAL A 1 237 ? 20.381 10.816 -27.582 1.00 85.31 237 VAL A C 1
ATOM 1807 O O . VAL A 1 237 ? 20.176 10.788 -26.367 1.00 85.31 237 VAL A O 1
ATOM 1810 N N . TYR A 1 238 ? 19.915 11.804 -28.351 1.00 88.81 238 TYR A N 1
ATOM 1811 C CA . TYR A 1 238 ? 19.099 12.902 -27.820 1.00 88.81 238 TYR A CA 1
ATOM 1812 C C . TYR A 1 238 ? 17.741 12.404 -27.322 1.00 88.81 238 TYR A C 1
ATOM 1814 O O . TYR A 1 238 ? 17.306 12.774 -26.228 1.00 88.81 238 TYR A O 1
ATOM 1822 N N . CYS A 1 239 ? 17.101 11.514 -28.081 1.00 88.69 239 CYS A N 1
ATOM 1823 C CA . CYS A 1 239 ? 15.886 10.821 -27.668 1.00 88.69 239 CYS A CA 1
ATOM 1824 C C . CYS A 1 239 ? 16.096 10.058 -26.355 1.00 88.69 239 CYS A C 1
ATOM 1826 O O . CYS A 1 239 ? 15.270 10.168 -25.451 1.00 88.69 239 CYS A O 1
ATOM 1828 N N . LEU A 1 240 ? 17.218 9.344 -26.211 1.00 89.38 240 LEU A N 1
ATOM 1829 C CA . LEU A 1 240 ? 17.535 8.598 -24.992 1.00 89.38 240 LEU A CA 1
ATOM 1830 C C . LEU A 1 240 ? 17.760 9.536 -23.804 1.00 89.38 240 LEU A C 1
ATOM 1832 O O . LEU A 1 240 ? 17.260 9.274 -22.712 1.00 89.38 240 LEU A O 1
ATOM 1836 N N . GLY A 1 241 ? 18.462 10.652 -24.013 1.00 87.38 241 GLY A N 1
ATOM 1837 C CA . GLY A 1 241 ? 18.630 11.690 -22.997 1.00 87.38 241 GLY A CA 1
ATOM 1838 C C . GLY A 1 241 ? 17.291 12.275 -22.530 1.00 87.38 241 GLY A C 1
ATOM 1839 O O . GLY A 1 241 ? 17.076 12.436 -21.327 1.00 87.38 241 GLY A O 1
ATOM 1840 N N . SER A 1 242 ? 16.364 12.530 -23.460 1.00 89.50 242 SER A N 1
ATOM 1841 C CA . SER A 1 242 ? 15.004 12.991 -23.140 1.00 89.50 242 SER A CA 1
ATOM 1842 C C . SER A 1 242 ? 14.226 11.953 -22.327 1.00 89.50 242 SER A C 1
ATOM 1844 O O . SER A 1 242 ? 13.636 12.285 -21.296 1.00 89.50 242 SER A O 1
ATOM 1846 N N . ASP A 1 243 ? 14.278 10.689 -22.748 1.00 90.75 243 ASP A N 1
ATOM 1847 C CA . ASP A 1 243 ? 13.641 9.560 -22.071 1.00 90.75 243 ASP A CA 1
ATOM 1848 C C . ASP A 1 243 ? 14.174 9.371 -20.646 1.00 90.75 243 ASP A C 1
ATOM 1850 O O . ASP A 1 243 ? 13.387 9.253 -19.708 1.00 90.75 243 ASP A O 1
ATOM 1854 N N . LEU A 1 244 ? 15.499 9.402 -20.467 1.00 87.94 244 LEU A N 1
ATOM 1855 C CA . LEU A 1 244 ? 16.160 9.313 -19.162 1.00 87.94 244 LEU A CA 1
ATOM 1856 C C . LEU A 1 244 ? 15.752 10.463 -18.240 1.00 87.94 244 LEU A C 1
ATOM 1858 O O . LEU A 1 244 ? 15.449 10.227 -17.071 1.00 87.94 244 LEU A O 1
ATOM 1862 N N . HIS A 1 245 ? 15.704 11.695 -18.755 1.00 88.38 245 HIS A N 1
ATOM 1863 C CA . HIS A 1 245 ? 15.279 12.854 -17.974 1.00 88.38 245 HIS A CA 1
ATOM 1864 C C . HIS A 1 245 ? 13.822 12.720 -17.515 1.00 88.38 245 HIS A C 1
ATOM 1866 O O . HIS A 1 245 ? 13.528 12.874 -16.328 1.00 88.38 245 HIS A O 1
ATOM 1872 N N . ARG A 1 246 ? 12.911 12.381 -18.436 1.00 87.81 246 ARG A N 1
ATOM 1873 C CA . ARG A 1 246 ? 11.485 12.191 -18.130 1.00 87.81 246 ARG A CA 1
ATOM 1874 C C . ARG A 1 246 ? 11.278 11.049 -17.138 1.00 87.81 246 ARG A C 1
ATOM 1876 O O . ARG A 1 246 ? 10.594 11.238 -16.135 1.00 87.81 246 ARG A O 1
ATOM 1883 N N . LEU A 1 247 ? 11.897 9.891 -17.375 1.00 86.62 247 LEU A N 1
ATOM 1884 C CA . LEU A 1 247 ? 11.813 8.739 -16.475 1.00 86.62 247 LEU A CA 1
ATOM 1885 C C . LEU A 1 247 ? 12.374 9.076 -15.087 1.00 86.62 247 LEU A C 1
ATOM 1887 O O . LEU A 1 247 ? 11.767 8.712 -14.084 1.00 86.62 247 LEU A O 1
ATOM 1891 N N . GLY A 1 248 ? 13.488 9.812 -15.019 1.00 84.50 248 GLY A N 1
ATOM 1892 C CA . GLY A 1 248 ? 14.080 10.280 -13.768 1.00 84.50 248 GLY A CA 1
ATOM 1893 C C . GLY A 1 248 ? 13.152 11.210 -12.985 1.00 84.50 248 GLY A C 1
ATOM 1894 O O . GLY A 1 248 ? 12.944 10.998 -11.793 1.00 84.50 248 GLY A O 1
ATOM 1895 N N . MET A 1 249 ? 12.530 12.189 -13.650 1.00 84.06 249 MET A N 1
ATOM 1896 C CA . MET A 1 249 ? 11.544 13.078 -13.020 1.00 84.06 249 MET A CA 1
ATOM 1897 C C . MET A 1 249 ? 10.350 12.307 -12.464 1.00 84.06 249 MET A C 1
ATOM 1899 O O . MET A 1 249 ? 9.953 12.515 -11.318 1.00 84.06 249 MET A O 1
ATOM 1903 N N . HIS A 1 250 ? 9.815 11.369 -13.241 1.00 79.25 250 HIS A N 1
ATOM 1904 C CA . HIS A 1 250 ? 8.728 10.516 -12.783 1.00 79.25 250 HIS A CA 1
ATOM 1905 C C . HIS A 1 250 ? 9.142 9.603 -11.618 1.00 79.25 250 HIS A C 1
ATOM 1907 O O . HIS A 1 250 ? 8.374 9.423 -10.675 1.00 79.25 250 HIS A O 1
ATOM 1913 N N . HIS A 1 251 ? 10.363 9.065 -11.633 1.00 75.88 251 HIS A N 1
ATOM 1914 C CA . HIS A 1 251 ? 10.859 8.213 -10.557 1.00 75.88 251 HIS A CA 1
ATOM 1915 C C . HIS A 1 251 ? 11.038 8.966 -9.233 1.00 75.88 251 HIS A C 1
ATOM 1917 O O . HIS A 1 251 ? 10.710 8.418 -8.184 1.00 75.88 251 HIS A O 1
ATOM 1923 N N . VAL A 1 252 ? 11.501 10.220 -9.267 1.00 78.94 252 VAL A N 1
ATOM 1924 C CA . VAL A 1 252 ? 11.602 11.067 -8.065 1.00 78.94 252 VAL A CA 1
ATOM 1925 C C . VAL A 1 252 ? 10.230 11.258 -7.417 1.00 78.94 252 VAL A C 1
ATOM 1927 O O . VAL A 1 252 ? 10.108 11.146 -6.199 1.00 78.94 252 VAL A O 1
ATOM 1930 N N . VAL A 1 253 ? 9.187 11.486 -8.221 1.00 77.25 253 VAL A N 1
ATOM 1931 C CA . VAL A 1 253 ? 7.809 11.613 -7.721 1.00 77.25 253 VAL A CA 1
ATOM 1932 C C . VAL A 1 253 ? 7.329 10.309 -7.079 1.00 77.25 253 VAL A C 1
ATOM 1934 O O . VAL A 1 253 ? 6.756 10.344 -5.991 1.00 77.25 253 VAL A O 1
ATOM 1937 N N . GLU A 1 254 ? 7.590 9.159 -7.703 1.00 70.75 254 GLU A N 1
ATOM 1938 C CA . GLU A 1 254 ? 7.192 7.860 -7.145 1.00 70.75 254 GLU A CA 1
ATOM 1939 C C . GLU A 1 254 ? 7.969 7.502 -5.871 1.00 70.75 254 GLU A C 1
ATOM 1941 O O . GLU A 1 254 ? 7.364 7.044 -4.904 1.00 70.75 254 GLU A O 1
ATOM 1946 N N . LEU A 1 255 ? 9.278 7.771 -5.804 1.00 72.19 255 LEU A N 1
ATOM 1947 C CA . LEU A 1 255 ? 10.051 7.604 -4.568 1.00 72.19 255 LEU A CA 1
ATOM 1948 C C . LEU A 1 255 ? 9.511 8.487 -3.441 1.00 72.19 255 LEU A C 1
ATOM 1950 O O . LEU A 1 255 ? 9.330 7.994 -2.331 1.00 72.19 255 LEU A O 1
ATOM 1954 N N . ALA A 1 256 ? 9.189 9.750 -3.728 1.00 79.75 256 ALA A N 1
ATOM 1955 C CA . ALA A 1 256 ? 8.586 10.651 -2.747 1.00 79.75 256 ALA A CA 1
ATOM 1956 C C . ALA A 1 256 ? 7.196 10.162 -2.294 1.00 79.75 256 ALA A C 1
ATOM 1958 O O . ALA A 1 256 ? 6.832 10.286 -1.123 1.00 79.75 256 ALA A O 1
ATOM 1959 N N . ARG A 1 257 ? 6.410 9.562 -3.199 1.00 76.06 257 ARG A N 1
ATOM 1960 C CA . ARG A 1 257 ? 5.121 8.938 -2.863 1.00 76.06 257 ARG A CA 1
ATOM 1961 C C . ARG A 1 257 ? 5.304 7.708 -1.969 1.00 76.06 257 ARG A C 1
ATOM 1963 O O . ARG A 1 257 ? 4.555 7.545 -1.006 1.00 76.06 257 ARG A O 1
ATOM 1970 N N . MET A 1 258 ? 6.289 6.861 -2.264 1.00 71.06 258 MET A N 1
ATOM 1971 C CA . MET A 1 258 ? 6.633 5.696 -1.445 1.00 71.06 258 MET A CA 1
ATOM 1972 C C . MET A 1 258 ? 7.108 6.109 -0.052 1.00 71.06 258 MET A C 1
ATOM 1974 O O . MET A 1 258 ? 6.653 5.547 0.941 1.00 71.06 258 MET A O 1
ATOM 1978 N N . GLU A 1 259 ? 7.990 7.104 0.020 1.00 78.81 259 GLU A N 1
ATOM 1979 C CA . GLU A 1 259 ? 8.454 7.698 1.270 1.00 78.81 259 GLU A CA 1
ATOM 1980 C C . GLU A 1 259 ? 7.269 8.198 2.106 1.00 78.81 259 GLU A C 1
ATOM 1982 O O . GLU A 1 259 ? 7.120 7.797 3.261 1.00 78.81 259 GLU A O 1
ATOM 1987 N N . ARG A 1 260 ? 6.366 8.987 1.502 1.00 82.38 260 ARG A N 1
ATOM 1988 C CA . ARG A 1 260 ? 5.138 9.450 2.162 1.00 82.38 260 ARG A CA 1
ATOM 1989 C C . ARG A 1 260 ? 4.310 8.287 2.708 1.00 82.38 260 ARG A C 1
ATOM 1991 O O . ARG A 1 260 ? 3.961 8.296 3.878 1.00 82.38 260 ARG A O 1
ATOM 1998 N N . SER A 1 261 ? 4.082 7.240 1.917 1.00 75.38 261 SER A N 1
ATOM 1999 C CA . SER A 1 261 ? 3.320 6.068 2.371 1.00 75.38 261 SER A CA 1
ATOM 2000 C C . SER A 1 261 ? 3.964 5.345 3.566 1.00 75.38 261 SER A C 1
ATOM 2002 O O . SER A 1 261 ? 3.245 4.811 4.420 1.00 75.38 261 SER A O 1
ATOM 2004 N N . CYS A 1 262 ? 5.298 5.306 3.647 1.00 75.31 262 CYS A N 1
ATOM 2005 C CA . CYS A 1 262 ? 6.008 4.757 4.803 1.00 75.31 262 CYS A CA 1
ATOM 2006 C C . CYS A 1 262 ? 5.742 5.592 6.062 1.00 75.31 262 CYS A C 1
ATOM 2008 O O . CYS A 1 262 ? 5.439 5.031 7.119 1.00 75.31 262 CYS A O 1
ATOM 2010 N N . TRP A 1 263 ? 5.811 6.918 5.944 1.00 84.06 263 TRP A N 1
ATOM 2011 C CA . TRP A 1 263 ? 5.564 7.834 7.054 1.00 84.06 263 TRP A CA 1
ATOM 2012 C C . TRP A 1 263 ? 4.089 7.890 7.470 1.00 84.06 263 TRP A C 1
ATOM 2014 O O . TRP A 1 263 ? 3.817 7.888 8.667 1.00 84.06 263 TRP A O 1
ATOM 2024 N N . ASP A 1 264 ? 3.143 7.812 6.532 1.00 80.06 264 ASP A N 1
ATOM 2025 C CA . ASP A 1 264 ? 1.711 7.638 6.818 1.00 80.06 264 ASP A CA 1
ATOM 2026 C C . ASP A 1 264 ? 1.470 6.370 7.654 1.00 80.06 264 ASP A C 1
ATOM 2028 O O . ASP A 1 264 ? 0.759 6.378 8.661 1.00 80.06 264 ASP A O 1
ATOM 2032 N N . THR A 1 265 ? 2.117 5.260 7.280 1.00 75.81 265 THR A N 1
ATOM 2033 C CA . THR A 1 265 ? 2.021 3.997 8.027 1.00 75.81 265 THR A CA 1
ATOM 2034 C C . THR A 1 265 ? 2.613 4.138 9.429 1.00 75.81 265 THR A C 1
ATOM 2036 O O . THR A 1 265 ? 2.019 3.674 10.404 1.00 75.81 265 THR A O 1
ATOM 2039 N N . ALA A 1 266 ? 3.766 4.801 9.555 1.00 78.69 266 ALA A N 1
ATOM 2040 C CA . ALA A 1 266 ? 4.366 5.092 10.852 1.00 78.69 266 ALA A CA 1
ATOM 2041 C C . ALA A 1 266 ? 3.444 5.965 11.719 1.00 78.69 266 ALA A C 1
ATOM 2043 O O . ALA A 1 266 ? 3.279 5.669 12.901 1.00 78.69 266 ALA A O 1
ATOM 2044 N N . ALA A 1 267 ? 2.784 6.972 11.138 1.00 84.81 267 ALA A N 1
ATOM 2045 C CA . ALA A 1 267 ? 1.817 7.816 11.834 1.00 84.81 267 ALA A CA 1
ATOM 2046 C C . ALA A 1 267 ? 0.654 6.989 12.409 1.00 84.81 267 ALA A C 1
ATOM 2048 O O . ALA A 1 267 ? 0.301 7.143 13.578 1.00 84.81 267 ALA A O 1
ATOM 2049 N N . VAL A 1 268 ? 0.106 6.047 11.633 1.00 79.88 268 VAL A N 1
ATOM 2050 C CA . VAL A 1 268 ? -0.948 5.134 12.110 1.00 79.88 268 VAL A CA 1
ATOM 2051 C C . VAL A 1 268 ? -0.453 4.270 13.273 1.00 79.88 268 VAL A C 1
ATOM 2053 O O . VAL A 1 268 ? -1.114 4.203 14.308 1.00 79.88 268 VAL A O 1
ATOM 2056 N N . LEU A 1 269 ? 0.723 3.648 13.137 1.00 78.62 269 LEU A N 1
ATOM 2057 C CA . LEU A 1 269 ? 1.289 2.774 14.171 1.00 78.62 269 LEU A CA 1
ATOM 2058 C C . LEU A 1 269 ? 1.571 3.530 15.477 1.00 78.62 269 LEU A C 1
ATOM 2060 O O . LEU A 1 269 ? 1.201 3.063 16.553 1.00 78.62 269 LEU A O 1
ATOM 2064 N N . VAL A 1 270 ? 2.190 4.710 15.391 1.00 87.06 270 VAL A N 1
ATOM 2065 C CA . VAL A 1 270 ? 2.483 5.551 16.561 1.00 87.06 270 VAL A CA 1
ATOM 2066 C C . VAL A 1 270 ? 1.188 6.056 17.198 1.00 87.06 270 VAL A C 1
ATOM 2068 O O . VAL A 1 270 ? 1.055 6.027 18.421 1.00 87.06 270 VAL A O 1
ATOM 2071 N N . SER A 1 271 ? 0.200 6.456 16.391 1.00 87.81 271 SER A N 1
ATOM 2072 C CA . SER A 1 271 ? -1.118 6.854 16.893 1.00 87.81 271 SER A CA 1
ATOM 2073 C C . SER A 1 271 ? -1.802 5.720 17.657 1.00 87.81 271 SER A C 1
ATOM 2075 O O . SER A 1 271 ? -2.369 5.954 18.723 1.00 87.81 271 SER A O 1
ATOM 2077 N N . ASP A 1 272 ? -1.720 4.482 17.171 1.00 82.44 272 ASP A N 1
ATOM 2078 C CA . ASP A 1 272 ? -2.290 3.327 17.865 1.00 82.44 272 ASP A CA 1
ATOM 2079 C C . ASP A 1 272 ? -1.601 3.045 19.207 1.00 82.44 272 ASP A C 1
ATOM 2081 O O . ASP A 1 272 ? -2.285 2.714 20.177 1.00 82.44 272 ASP A O 1
ATOM 2085 N N . GLU A 1 273 ? -0.285 3.251 19.318 1.00 85.06 273 GLU A N 1
ATOM 2086 C CA . GLU A 1 273 ? 0.415 3.197 20.608 1.00 85.06 273 GLU A CA 1
ATOM 2087 C C . GLU A 1 273 ? -0.049 4.304 21.567 1.00 85.06 273 GLU A C 1
ATOM 2089 O O . GLU A 1 273 ? -0.352 4.017 22.729 1.00 85.06 273 GLU A O 1
ATOM 2094 N N . CYS A 1 274 ? -0.192 5.548 21.093 1.00 90.50 274 CYS A N 1
ATOM 2095 C CA . CYS A 1 274 ? -0.745 6.649 21.892 1.00 90.50 274 CYS A CA 1
ATOM 2096 C C . CYS A 1 274 ? -2.162 6.327 22.400 1.00 90.50 274 CYS A C 1
ATOM 2098 O O . CYS A 1 274 ? -2.491 6.564 23.568 1.00 90.50 274 CYS A O 1
ATOM 2100 N N . LYS A 1 275 ? -3.001 5.717 21.551 1.00 87.94 275 LYS A N 1
ATOM 2101 C CA . LYS A 1 275 ? -4.382 5.342 21.890 1.00 87.94 275 LYS A CA 1
ATOM 2102 C C . LYS A 1 275 ? -4.480 4.295 22.998 1.00 87.94 275 LYS A C 1
ATOM 2104 O O . LYS A 1 275 ? -5.482 4.285 23.711 1.00 87.94 275 LYS A O 1
ATOM 2109 N N . LYS A 1 276 ? -3.466 3.446 23.212 1.00 87.06 276 LYS A N 1
ATOM 2110 C CA . LYS A 1 276 ? -3.496 2.414 24.273 1.00 87.06 276 LYS A CA 1
ATOM 2111 C C . LYS A 1 276 ? -3.640 2.994 25.679 1.00 87.06 276 LYS A C 1
ATOM 2113 O O . LYS A 1 276 ? -4.145 2.313 26.568 1.00 87.06 276 LYS A O 1
ATOM 2118 N N . VAL A 1 277 ? -3.222 4.242 25.881 1.00 87.50 277 VAL A N 1
ATOM 2119 C CA . VAL A 1 277 ? -3.303 4.940 27.170 1.00 87.50 277 VAL A CA 1
ATOM 2120 C C . VAL A 1 277 ? -4.685 5.584 27.381 1.00 87.50 277 VAL A C 1
ATOM 2122 O O . VAL A 1 277 ? -5.113 5.756 28.528 1.00 87.50 277 VAL A O 1
ATOM 2125 N N . LEU A 1 278 ? -5.425 5.878 26.300 1.00 88.31 278 LEU A N 1
ATOM 2126 C CA . LEU A 1 278 ? -6.721 6.583 26.307 1.00 88.31 278 LEU A CA 1
ATOM 2127 C C . LEU A 1 278 ? -7.833 5.955 27.171 1.00 88.31 278 LEU A C 1
ATOM 2129 O O . LEU A 1 278 ? -8.601 6.706 27.776 1.00 88.31 278 LEU A O 1
ATOM 2133 N N . PRO A 1 279 ? -7.943 4.619 27.327 1.00 86.00 279 PRO A N 1
ATOM 2134 C CA . PRO A 1 279 ? -8.970 4.022 28.182 1.00 86.00 279 PRO A CA 1
ATOM 2135 C C . PRO A 1 279 ? -8.940 4.498 29.643 1.00 86.00 279 PRO A C 1
ATOM 2137 O O . PRO A 1 279 ? -9.976 4.471 30.310 1.00 86.00 279 PRO A O 1
ATOM 2140 N N . ALA A 1 280 ? -7.795 4.980 30.140 1.00 85.31 280 ALA A N 1
ATOM 2141 C CA . ALA A 1 280 ? -7.675 5.509 31.497 1.00 85.31 280 ALA A CA 1
ATOM 2142 C C . ALA A 1 280 ? -8.546 6.755 31.750 1.00 85.31 280 ALA A C 1
ATOM 2144 O O . ALA A 1 280 ? -8.935 6.976 32.898 1.00 85.31 280 ALA A O 1
ATOM 2145 N N . VAL A 1 281 ? -8.946 7.506 30.710 1.00 86.62 281 VAL A N 1
ATOM 2146 C CA . VAL A 1 281 ? -9.926 8.608 30.818 1.00 86.62 281 VAL A CA 1
ATOM 2147 C C . VAL A 1 281 ? -11.194 8.157 31.538 1.00 86.62 281 VAL A C 1
ATOM 2149 O O . VAL A 1 281 ? -11.716 8.870 32.391 1.00 86.62 281 VAL A O 1
ATOM 2152 N N . ARG A 1 282 ? -11.658 6.928 31.282 1.00 82.62 282 ARG A N 1
ATOM 2153 C CA . ARG A 1 282 ? -12.893 6.396 31.878 1.00 82.62 282 ARG A CA 1
ATOM 2154 C C . ARG A 1 282 ? -12.828 6.272 33.403 1.00 82.62 282 ARG A C 1
ATOM 2156 O O . ARG A 1 282 ? -13.864 6.274 34.062 1.00 82.62 282 ARG A O 1
ATOM 2163 N N . THR A 1 283 ? -11.627 6.208 33.978 1.00 83.38 283 THR A N 1
ATOM 2164 C CA . THR A 1 283 ? -11.434 6.131 35.434 1.00 83.38 283 THR A CA 1
ATOM 2165 C C . THR A 1 283 ? -11.662 7.469 36.137 1.00 83.38 283 THR A C 1
ATOM 2167 O O . THR A 1 283 ? -11.971 7.480 37.329 1.00 83.38 283 THR A O 1
ATOM 2170 N N . ILE A 1 284 ? -11.584 8.594 35.412 1.00 84.12 284 ILE A N 1
ATOM 2171 C CA . ILE A 1 284 ? -11.689 9.948 35.977 1.00 84.12 284 ILE A CA 1
ATOM 2172 C C . ILE A 1 284 ? -13.032 10.140 36.683 1.00 84.12 284 ILE A C 1
ATOM 2174 O O . ILE A 1 284 ? -13.067 10.654 37.799 1.00 84.12 284 ILE A O 1
ATOM 2178 N N . LYS A 1 285 ? -14.133 9.659 36.089 1.00 82.19 285 LYS A N 1
ATOM 2179 C CA . LYS A 1 285 ? -15.465 9.732 36.711 1.00 82.19 285 LYS A CA 1
ATOM 2180 C C . LYS A 1 285 ? -15.456 9.137 38.122 1.00 82.19 285 LYS A C 1
ATOM 2182 O O . LYS A 1 285 ? -15.894 9.799 39.055 1.00 82.19 285 LYS A O 1
ATOM 2187 N N . GLY A 1 286 ? -14.893 7.941 38.298 1.00 79.38 286 GLY A N 1
ATOM 2188 C CA . GLY A 1 286 ? -14.801 7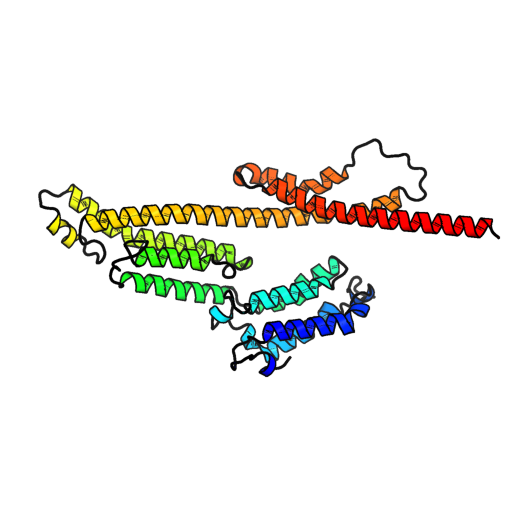.290 39.609 1.00 79.38 286 GLY A CA 1
ATOM 2189 C C . GLY A 1 286 ? -13.892 8.022 40.601 1.00 79.38 286 GLY A C 1
ATOM 2190 O O . GLY A 1 286 ? -14.134 7.971 41.801 1.00 79.38 286 GLY A O 1
ATOM 2191 N N . GLN A 1 287 ? -12.875 8.742 40.120 1.00 80.12 287 GLN A N 1
ATOM 2192 C CA . GLN A 1 287 ? -11.967 9.502 40.983 1.00 80.12 287 GLN A CA 1
ATOM 2193 C C . GLN A 1 287 ? -12.592 10.760 41.593 1.00 80.12 287 GLN A C 1
ATOM 2195 O O . GLN A 1 287 ? -12.075 11.220 42.610 1.00 80.12 287 GLN A O 1
ATOM 2200 N N . TYR A 1 288 ? -13.629 11.324 40.966 1.00 78.31 288 TYR A N 1
ATOM 2201 C CA . TYR A 1 288 ? -14.328 12.528 41.433 1.00 78.31 288 TYR A CA 1
ATOM 2202 C C . TYR A 1 288 ? -15.712 12.221 42.014 1.00 78.31 288 TYR A C 1
ATOM 2204 O O . TYR A 1 288 ? -16.198 12.938 42.889 1.00 78.31 288 TYR A O 1
ATOM 2212 N N . GLN A 1 289 ? -16.342 11.131 41.582 1.00 75.50 289 GLN A N 1
ATOM 2213 C CA . GLN A 1 289 ? -17.655 10.721 42.058 1.00 75.50 289 GLN A CA 1
ATOM 2214 C C . GLN A 1 289 ? -17.642 10.404 43.558 1.00 75.50 289 GLN A C 1
ATOM 2216 O O . GLN A 1 289 ? -16.878 9.563 44.016 1.00 75.50 289 GLN A O 1
ATOM 2221 N N . MET A 1 290 ? -18.556 11.029 44.312 1.00 68.50 290 MET A N 1
ATOM 2222 C CA . MET A 1 290 ? -18.720 10.805 45.760 1.00 68.50 290 MET A CA 1
ATOM 2223 C C . MET A 1 290 ? -17.430 11.027 46.570 1.00 68.50 290 MET A C 1
ATOM 2225 O O . MET A 1 290 ? -17.275 10.502 47.670 1.00 68.50 290 MET A O 1
ATOM 2229 N N . THR A 1 291 ? -16.516 11.839 46.040 1.00 68.00 291 THR A N 1
ATOM 2230 C CA . THR A 1 291 ? -15.317 12.291 46.741 1.00 68.00 291 THR A CA 1
ATOM 2231 C C . THR A 1 291 ? -15.437 13.794 46.974 1.00 68.00 291 THR A C 1
ATOM 2233 O O . THR A 1 291 ? -15.825 14.525 46.068 1.00 68.00 291 THR A O 1
ATOM 2236 N N . ASN A 1 292 ? -15.074 14.292 48.158 1.00 76.56 292 ASN A N 1
ATOM 2237 C CA . ASN A 1 292 ? -14.971 15.738 48.418 1.00 76.56 292 ASN A CA 1
ATOM 2238 C C . ASN A 1 292 ? -13.703 16.338 47.771 1.00 76.56 292 ASN A C 1
ATOM 2240 O O . ASN A 1 292 ? -13.063 17.220 48.344 1.00 76.56 292 ASN A O 1
ATOM 2244 N N . LYS A 1 293 ? -13.276 15.816 46.611 1.00 79.00 293 LYS A N 1
ATOM 2245 C CA . LYS A 1 293 ? -12.077 16.294 45.925 1.00 79.00 293 LYS A CA 1
ATOM 2246 C C . LYS A 1 293 ? -12.334 17.695 45.364 1.00 79.00 293 LYS A C 1
ATOM 2248 O O . LYS A 1 293 ? -13.341 17.892 44.683 1.00 79.00 293 LYS A O 1
ATOM 2253 N N . PRO A 1 294 ? -11.430 18.658 45.607 1.00 76.62 294 PRO A N 1
ATOM 2254 C CA . PRO A 1 294 ? -11.532 19.984 45.014 1.00 76.62 294 PRO A CA 1
ATOM 2255 C C . PRO A 1 294 ? -11.304 19.931 43.496 1.00 76.62 294 PRO A C 1
ATOM 2257 O O . PRO A 1 294 ? -10.737 18.969 42.965 1.00 76.62 294 PRO A O 1
ATOM 2260 N N . MET A 1 295 ? -11.734 20.984 42.796 1.00 77.75 295 MET A N 1
ATOM 2261 C CA . MET A 1 295 ? -11.486 21.125 41.359 1.00 77.75 295 MET A CA 1
ATOM 2262 C C . MET A 1 295 ? -9.974 21.104 41.072 1.00 77.75 295 MET A C 1
ATOM 2264 O O . MET A 1 295 ? -9.212 21.736 41.808 1.00 77.75 295 MET A O 1
ATOM 2268 N N . PRO A 1 296 ? -9.521 20.384 40.030 1.00 78.62 296 PRO A N 1
ATOM 2269 C CA . PRO A 1 296 ? -8.103 20.301 39.710 1.00 78.62 296 PRO A CA 1
ATOM 2270 C C . PRO A 1 296 ? -7.542 21.670 39.296 1.00 78.62 296 PRO A C 1
ATOM 2272 O O . PRO A 1 296 ? -8.107 22.351 38.446 1.00 78.62 296 PRO A O 1
ATOM 2275 N N . THR A 1 297 ? -6.409 22.049 39.892 1.00 83.44 297 THR A N 1
ATOM 2276 C CA . THR A 1 297 ? -5.666 23.293 39.611 1.00 83.44 297 THR A CA 1
ATOM 2277 C C . THR A 1 297 ? -4.333 23.051 38.898 1.00 83.44 297 THR A C 1
ATOM 2279 O O . THR A 1 297 ? -3.668 24.005 38.502 1.00 83.44 297 THR A O 1
ATOM 2282 N N . THR A 1 298 ? -3.933 21.789 38.719 1.00 77.62 298 THR A N 1
ATOM 2283 C CA . THR A 1 298 ? -2.673 21.390 38.079 1.00 77.62 298 THR A CA 1
ATOM 2284 C C . THR A 1 298 ? -2.917 20.653 36.758 1.00 77.62 298 THR A C 1
ATOM 2286 O O . THR A 1 298 ? -3.927 19.957 36.616 1.00 77.62 298 THR A O 1
ATOM 2289 N N . PRO A 1 299 ? -2.004 20.786 35.774 1.00 72.19 299 PRO A N 1
ATOM 2290 C CA . PRO A 1 299 ? -2.109 20.066 34.512 1.00 72.19 299 PRO A CA 1
ATOM 2291 C C . PRO A 1 299 ? -1.974 18.558 34.734 1.00 72.19 299 PRO A C 1
ATOM 2293 O O . PRO A 1 299 ? -1.193 18.091 35.565 1.00 72.19 299 PRO A O 1
ATOM 2296 N N . SER A 1 300 ? -2.734 17.785 33.962 1.00 75.44 300 SER A N 1
ATOM 2297 C CA . SER A 1 300 ? -2.711 16.330 34.058 1.00 75.44 300 SER A CA 1
ATOM 2298 C C . SER A 1 300 ? -1.420 15.760 33.467 1.00 75.44 300 SER A C 1
ATOM 2300 O O . SER A 1 300 ? -1.114 15.987 32.295 1.00 75.44 300 SER A O 1
ATOM 2302 N N . THR A 1 301 ? -0.702 14.937 34.238 1.00 80.25 301 THR A N 1
ATOM 2303 C CA . THR A 1 301 ? 0.452 14.143 33.759 1.00 80.25 301 THR A CA 1
ATOM 2304 C C . THR A 1 301 ? 0.061 13.121 32.688 1.00 80.25 301 THR A C 1
ATOM 2306 O O . THR A 1 301 ? 0.908 12.547 31.999 1.00 80.25 301 THR A O 1
ATOM 2309 N N . TYR A 1 302 ? -1.244 12.923 32.516 1.00 82.38 302 TYR A N 1
ATOM 2310 C CA . TYR A 1 302 ? -1.832 12.057 31.518 1.00 82.38 302 TYR A CA 1
ATOM 2311 C C . TYR A 1 302 ? -1.428 12.426 30.091 1.00 82.38 302 TYR A C 1
ATOM 2313 O O . TYR A 1 302 ? -1.102 11.538 29.311 1.00 82.38 302 TYR A O 1
ATOM 2321 N N . VAL A 1 303 ? -1.369 13.723 29.768 1.00 83.62 303 VAL A N 1
ATOM 2322 C CA . VAL A 1 303 ? -1.023 14.188 28.414 1.00 83.62 303 VAL A CA 1
ATOM 2323 C C . VAL A 1 303 ? 0.392 13.753 28.040 1.00 83.62 303 VAL A C 1
ATOM 2325 O O . VAL A 1 303 ? 0.575 13.141 26.995 1.00 83.62 303 VAL A O 1
ATOM 2328 N N . ALA A 1 304 ? 1.361 13.954 28.937 1.00 87.31 304 ALA A N 1
ATOM 2329 C CA . ALA A 1 304 ? 2.742 13.514 28.727 1.00 87.31 304 ALA A CA 1
ATOM 2330 C C . ALA A 1 304 ? 2.854 11.987 28.568 1.00 87.31 304 ALA A C 1
ATOM 2332 O O . ALA A 1 304 ? 3.693 11.485 27.830 1.00 87.31 304 ALA A O 1
ATOM 2333 N N . THR A 1 305 ? 1.979 11.229 29.236 1.00 89.44 305 THR A N 1
ATOM 2334 C CA . THR A 1 305 ? 1.950 9.765 29.105 1.00 89.44 305 THR A CA 1
ATOM 2335 C C . THR A 1 305 ? 1.382 9.332 27.748 1.00 89.44 305 THR A C 1
ATOM 2337 O O . THR A 1 305 ? 1.862 8.361 27.167 1.00 89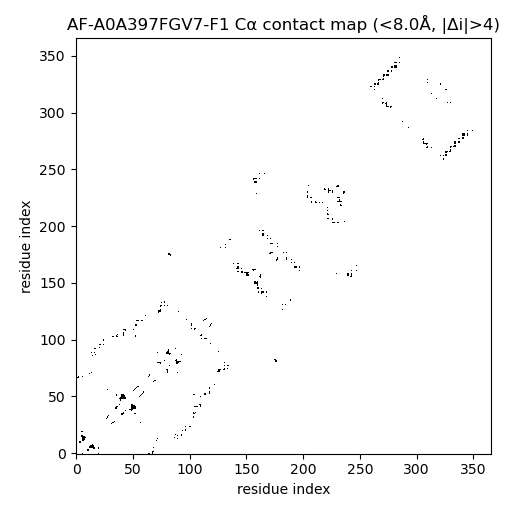.44 305 THR A O 1
ATOM 2340 N N . VAL A 1 306 ? 0.383 10.057 27.231 1.00 91.19 306 VAL A N 1
ATOM 2341 C CA . VAL A 1 306 ? -0.232 9.807 25.917 1.00 91.19 306 VAL A CA 1
ATOM 2342 C C . VAL A 1 306 ? 0.715 10.179 24.773 1.00 91.19 306 VAL A C 1
ATOM 2344 O O . VAL A 1 306 ? 0.776 9.442 23.793 1.00 91.19 306 VAL A O 1
ATOM 2347 N N . THR A 1 307 ? 1.470 11.278 24.881 1.00 92.94 307 THR A N 1
ATOM 2348 C CA . THR A 1 307 ? 2.395 11.723 23.819 1.00 92.94 307 THR A CA 1
ATOM 2349 C C . THR A 1 307 ? 3.734 10.998 23.826 1.00 92.94 307 THR A C 1
ATOM 2351 O O . THR A 1 307 ? 4.413 11.000 22.805 1.00 92.94 307 THR A O 1
ATOM 2354 N N . ARG A 1 308 ? 4.092 10.310 24.918 1.00 94.12 308 ARG A N 1
ATOM 2355 C CA . ARG A 1 308 ? 5.376 9.607 25.051 1.00 94.12 308 ARG A CA 1
ATOM 2356 C C . ARG A 1 308 ? 5.764 8.736 23.839 1.00 94.12 308 ARG A C 1
ATOM 2358 O O . ARG A 1 308 ? 6.908 8.856 23.414 1.00 94.12 308 ARG A O 1
ATOM 2365 N N . PRO A 1 309 ? 4.883 7.905 23.239 1.00 94.44 309 PRO A N 1
ATOM 2366 C CA . PRO A 1 309 ? 5.252 7.123 22.053 1.00 94.44 309 PRO A CA 1
ATOM 2367 C C . PRO A 1 309 ? 5.652 7.993 20.851 1.00 94.44 309 PRO A C 1
ATOM 2369 O O . PRO A 1 309 ? 6.562 7.635 20.105 1.00 94.44 309 PRO A O 1
ATOM 2372 N N . LEU A 1 310 ? 5.001 9.148 20.674 1.00 94.62 310 LEU A N 1
ATOM 2373 C CA . LEU A 1 310 ? 5.357 10.118 19.641 1.00 94.62 310 LEU A CA 1
ATOM 2374 C C . LEU A 1 310 ? 6.695 10.796 19.959 1.00 94.62 310 LEU A C 1
ATOM 2376 O O . LEU A 1 310 ? 7.526 10.939 19.066 1.00 94.62 310 LEU A O 1
ATOM 2380 N N . ASP A 1 311 ? 6.925 11.169 21.218 1.00 94.50 311 ASP A N 1
ATOM 2381 C CA . ASP A 1 311 ? 8.184 11.781 21.652 1.00 94.50 311 ASP A CA 1
ATOM 2382 C C . ASP A 1 311 ? 9.373 10.825 21.448 1.00 94.50 311 ASP A C 1
ATOM 2384 O O . ASP A 1 311 ? 10.397 11.221 20.893 1.00 94.50 311 ASP A O 1
ATOM 2388 N N . GLU A 1 312 ? 9.222 9.548 21.814 1.00 94.69 312 GLU A N 1
ATOM 2389 C CA . GLU A 1 312 ? 10.226 8.496 21.595 1.00 94.69 312 GLU A CA 1
ATOM 2390 C C . GLU A 1 312 ? 10.487 8.250 20.100 1.00 94.69 312 GLU A C 1
ATOM 2392 O O . GLU A 1 312 ? 11.637 8.079 19.686 1.00 94.69 312 GLU A O 1
ATOM 2397 N N . PHE A 1 313 ? 9.439 8.274 19.272 1.00 93.06 313 PHE A N 1
ATOM 2398 C CA . PHE A 1 313 ? 9.572 8.145 17.822 1.00 93.06 313 PHE A CA 1
ATOM 2399 C C . PHE A 1 313 ? 10.332 9.331 17.215 1.00 93.06 313 PHE A C 1
ATOM 2401 O O . PHE A 1 313 ? 11.296 9.138 16.470 1.00 93.06 313 PHE A O 1
ATOM 2408 N N . LEU A 1 314 ? 9.939 10.562 17.555 1.00 93.69 314 LEU A N 1
ATOM 2409 C CA . LEU A 1 314 ? 10.579 11.777 17.051 1.00 93.69 314 LEU A CA 1
ATOM 2410 C C . LEU A 1 314 ? 12.010 11.925 17.571 1.00 93.69 314 LEU A C 1
ATOM 2412 O O . LEU A 1 314 ? 12.865 12.407 16.837 1.00 93.69 314 LEU A O 1
ATOM 2416 N N . ALA A 1 315 ? 12.312 11.473 18.789 1.00 94.38 315 ALA A N 1
ATOM 2417 C CA . ALA A 1 315 ? 13.684 11.459 19.295 1.00 94.38 315 ALA A CA 1
ATOM 2418 C C . ALA A 1 315 ? 14.627 10.626 18.411 1.00 94.38 315 ALA A C 1
ATOM 2420 O O . ALA A 1 315 ? 15.818 10.919 18.342 1.00 94.38 315 ALA A O 1
ATOM 2421 N N . LYS A 1 316 ? 14.097 9.605 17.725 1.00 93.38 316 LYS A N 1
ATOM 2422 C CA . LYS A 1 316 ? 14.872 8.727 16.846 1.00 93.38 316 LYS A CA 1
ATOM 2423 C C . LYS A 1 316 ? 14.867 9.159 15.377 1.00 93.38 316 LYS A C 1
ATOM 2425 O O . LYS A 1 316 ? 15.887 8.991 14.725 1.00 93.38 316 LYS A O 1
ATOM 2430 N N . TRP A 1 317 ? 13.745 9.672 14.868 1.00 91.94 317 TRP A N 1
ATOM 2431 C CA . TRP A 1 317 ? 13.517 9.826 13.421 1.00 91.94 317 TRP A CA 1
ATOM 2432 C C . TRP A 1 317 ? 13.203 11.256 12.965 1.00 91.94 317 TRP A C 1
ATOM 2434 O O . TRP A 1 317 ? 12.894 11.456 11.796 1.00 91.94 317 TRP A O 1
ATOM 2444 N N . ARG A 1 318 ? 13.234 12.263 13.852 1.00 88.38 318 ARG A N 1
ATOM 2445 C CA . ARG A 1 318 ? 12.816 13.641 13.517 1.00 88.38 318 ARG A CA 1
ATOM 2446 C C . ARG A 1 318 ? 13.490 14.199 12.263 1.00 88.38 318 ARG A C 1
ATOM 2448 O O . ARG A 1 318 ? 12.803 14.816 11.459 1.00 88.38 318 ARG A O 1
ATOM 2455 N N . GLU A 1 319 ? 14.794 13.990 12.113 1.00 89.00 319 GLU A N 1
ATOM 2456 C CA . GLU A 1 319 ? 15.547 14.506 10.962 1.00 89.00 319 GLU A CA 1
ATOM 2457 C C . GLU A 1 319 ? 15.205 13.752 9.665 1.00 89.00 319 GLU A C 1
ATOM 2459 O O . GLU A 1 319 ? 15.178 14.350 8.593 1.00 89.00 319 GLU A O 1
ATOM 2464 N N . ASP A 1 320 ? 14.869 12.460 9.760 1.00 88.19 320 ASP A N 1
ATOM 2465 C CA . ASP A 1 320 ? 14.563 11.603 8.607 1.00 88.19 320 ASP A CA 1
ATOM 2466 C C . ASP A 1 320 ? 13.129 11.787 8.081 1.00 88.19 320 ASP A C 1
ATOM 2468 O O . ASP A 1 320 ? 12.873 11.583 6.898 1.00 88.19 320 ASP A O 1
ATOM 2472 N N . VAL A 1 321 ? 12.185 12.186 8.943 1.00 85.38 321 VAL A N 1
ATOM 2473 C CA . VAL A 1 321 ? 10.770 12.429 8.584 1.00 85.38 321 VAL A CA 1
ATOM 2474 C C . VAL A 1 321 ? 10.614 13.624 7.626 1.00 85.38 321 VAL A C 1
ATOM 2476 O O . VAL A 1 321 ? 9.612 13.737 6.912 1.00 85.38 321 VAL A O 1
ATOM 2479 N N . GLY A 1 322 ? 11.602 14.523 7.591 1.00 83.00 322 GLY A N 1
ATOM 2480 C CA . GLY A 1 322 ? 11.641 15.654 6.669 1.00 83.00 322 GLY A CA 1
ATOM 2481 C C . GLY A 1 322 ? 10.416 16.566 6.792 1.00 83.00 322 GLY A C 1
ATOM 2482 O O . GLY A 1 322 ? 10.137 17.125 7.850 1.00 83.00 322 GLY A O 1
ATOM 2483 N N . THR A 1 323 ? 9.681 16.740 5.689 1.00 85.06 323 THR A N 1
ATOM 2484 C CA . THR A 1 323 ? 8.505 17.636 5.607 1.00 85.06 323 THR A CA 1
ATOM 2485 C C . THR A 1 323 ? 7.168 16.935 5.866 1.00 85.06 323 THR A C 1
ATOM 2487 O O . THR A 1 323 ? 6.112 17.556 5.731 1.00 85.06 323 THR A O 1
ATOM 2490 N N . HIS A 1 324 ? 7.178 15.646 6.219 1.00 88.31 324 HIS A N 1
ATOM 2491 C CA . HIS A 1 324 ? 5.949 14.887 6.421 1.00 88.31 324 HIS A CA 1
ATOM 2492 C C . HIS A 1 324 ? 5.148 15.397 7.637 1.00 88.31 324 HIS A C 1
ATOM 2494 O O . HIS A 1 324 ? 5.727 15.576 8.713 1.00 88.31 324 HIS A O 1
ATOM 2500 N N . PRO A 1 325 ? 3.810 15.544 7.550 1.00 92.19 325 PRO A N 1
ATOM 2501 C CA . PRO A 1 325 ? 2.966 16.013 8.658 1.00 92.19 325 PRO A CA 1
ATOM 2502 C C . PRO A 1 325 ? 2.731 14.967 9.771 1.00 92.19 325 PRO A C 1
ATOM 2504 O O . PRO A 1 325 ? 1.749 15.053 10.505 1.00 92.19 325 PRO A O 1
ATOM 2507 N N . LEU A 1 326 ? 3.659 14.017 9.970 1.00 92.69 326 LEU A N 1
ATOM 2508 C CA . LEU A 1 326 ? 3.481 12.836 10.830 1.00 92.69 326 LEU A CA 1
ATOM 2509 C C . LEU A 1 326 ? 3.030 13.199 12.250 1.00 92.69 326 LEU A C 1
ATOM 2511 O O . LEU A 1 326 ? 2.088 12.612 12.774 1.00 92.69 326 LEU A O 1
ATOM 2515 N N . ALA A 1 327 ? 3.682 14.181 12.878 1.00 92.88 327 ALA A N 1
ATOM 2516 C CA . ALA A 1 327 ? 3.336 14.590 14.237 1.00 92.88 327 ALA A CA 1
ATOM 2517 C C . ALA A 1 327 ? 1.908 15.159 14.330 1.00 92.88 327 ALA A C 1
ATOM 2519 O O . ALA A 1 327 ? 1.195 14.867 15.290 1.00 92.88 327 ALA A O 1
ATOM 2520 N N . SER A 1 328 ? 1.474 15.927 13.325 1.00 93.62 328 SER A N 1
ATOM 2521 C CA . SER A 1 328 ? 0.115 16.472 13.264 1.00 93.62 328 SER A CA 1
ATOM 2522 C C . SER A 1 328 ? -0.912 15.357 13.091 1.00 93.62 328 SER A C 1
ATOM 2524 O O . SER A 1 328 ? -1.915 15.343 13.799 1.00 93.62 328 SER A O 1
ATOM 2526 N N . ASP A 1 329 ? -0.640 14.393 12.211 1.00 91.12 329 ASP A N 1
ATOM 2527 C CA . ASP A 1 329 ? -1.562 13.290 11.918 1.00 91.12 329 ASP A CA 1
ATOM 2528 C C . ASP A 1 329 ? -1.735 12.367 13.130 1.00 91.12 329 ASP A C 1
ATOM 2530 O O . ASP A 1 329 ? -2.859 11.998 13.493 1.00 91.12 329 ASP A O 1
ATOM 2534 N N . VAL A 1 330 ? -0.628 12.050 13.814 1.00 93.44 330 VAL A N 1
ATOM 2535 C CA . VAL A 1 330 ? -0.634 11.279 15.065 1.00 93.44 330 VAL A CA 1
ATOM 2536 C C . VAL A 1 330 ? -1.460 11.994 16.127 1.00 93.44 330 VAL A C 1
ATOM 2538 O O . VAL A 1 330 ? -2.326 11.374 16.752 1.00 93.44 330 VAL A O 1
ATOM 2541 N N . LEU A 1 331 ? -1.209 13.289 16.344 1.00 94.50 331 LEU A N 1
ATOM 2542 C CA . LEU A 1 331 ? -1.906 14.067 17.365 1.00 94.50 331 LEU A CA 1
ATOM 2543 C C . LEU A 1 331 ? -3.390 14.229 17.039 1.00 94.50 331 LEU A C 1
ATOM 2545 O O . LEU A 1 331 ? -4.202 13.960 17.917 1.00 94.50 331 LEU A O 1
ATOM 2549 N N . SER A 1 332 ? -3.753 14.573 15.800 1.00 93.25 332 SER A N 1
ATOM 2550 C CA . SER A 1 332 ? -5.152 14.713 15.370 1.00 93.25 332 SER A CA 1
ATOM 2551 C C . SER A 1 332 ? -5.929 13.424 15.616 1.00 93.25 332 SER A C 1
ATOM 2553 O O . SER A 1 332 ? -6.923 13.419 16.338 1.00 93.25 332 SER A O 1
ATOM 2555 N N . THR A 1 333 ? -5.412 12.297 15.122 1.00 90.31 333 THR A N 1
ATOM 2556 C CA . THR A 1 333 ? -6.078 10.991 15.251 1.00 90.31 333 THR A CA 1
ATOM 2557 C C . THR A 1 333 ? -6.222 10.561 16.719 1.00 90.31 333 THR A C 1
ATOM 2559 O O . THR A 1 333 ? -7.219 9.952 17.127 1.00 90.31 333 THR A O 1
ATOM 2562 N N . THR A 1 334 ? -5.222 10.878 17.545 1.00 92.31 334 THR A N 1
ATOM 2563 C CA . THR A 1 334 ? -5.245 10.590 18.985 1.00 92.31 334 THR A CA 1
ATOM 2564 C C . THR A 1 334 ? -6.229 11.505 19.721 1.00 92.31 334 THR A C 1
ATOM 2566 O O . THR A 1 334 ? -6.968 11.033 20.586 1.00 92.31 334 THR A O 1
ATOM 2569 N N . MET A 1 335 ? -6.281 12.791 19.363 1.00 91.88 335 MET A N 1
ATOM 2570 C CA . MET A 1 335 ? -7.209 13.774 19.926 1.00 91.88 335 MET A CA 1
ATOM 2571 C C . MET A 1 335 ? -8.660 13.445 19.584 1.00 91.88 335 MET A C 1
ATOM 2573 O O . MET A 1 335 ? -9.497 13.492 20.481 1.00 91.88 335 MET A O 1
ATOM 2577 N N . ASP A 1 336 ? -8.953 13.030 18.352 1.00 90.25 336 ASP A N 1
ATOM 2578 C CA . ASP A 1 336 ? -10.296 12.597 17.947 1.00 90.25 336 ASP A CA 1
ATOM 2579 C C . ASP A 1 336 ? -10.763 11.389 18.773 1.00 90.25 336 ASP A C 1
ATOM 2581 O O . ASP A 1 336 ? -11.885 11.349 19.289 1.00 90.25 336 ASP A O 1
ATOM 2585 N N . SER A 1 337 ? -9.862 10.424 18.982 1.00 88.94 337 SER A N 1
ATOM 2586 C CA . SER A 1 337 ? -10.127 9.247 19.819 1.00 88.94 337 SER A CA 1
ATOM 2587 C C . SER A 1 337 ? -10.352 9.626 21.289 1.00 88.94 337 SER A C 1
ATOM 2589 O O . SER A 1 337 ? -11.248 9.089 21.945 1.00 88.94 337 SER A O 1
ATOM 2591 N N . TYR A 1 338 ? -9.563 10.567 21.816 1.00 91.06 338 TYR A N 1
ATOM 2592 C CA . TYR A 1 338 ? -9.731 11.094 23.170 1.00 91.06 338 TYR A CA 1
ATOM 2593 C C . TYR A 1 338 ? -11.053 11.853 23.324 1.00 91.06 338 TYR A C 1
ATOM 2595 O O . TYR A 1 338 ? -11.770 11.627 24.296 1.00 91.06 338 TYR A O 1
ATOM 2603 N N . ALA A 1 339 ? -11.392 12.723 22.370 1.00 90.50 339 ALA A N 1
ATOM 2604 C CA . ALA A 1 339 ? -12.615 13.517 22.386 1.00 90.50 339 ALA A CA 1
ATOM 2605 C C . ALA A 1 339 ? -13.850 12.613 22.419 1.00 90.50 339 ALA A C 1
ATOM 2607 O O . ALA A 1 339 ? -14.733 12.816 23.250 1.00 90.50 339 ALA A O 1
ATOM 2608 N N . SER A 1 340 ? -13.861 11.560 21.597 1.00 89.62 340 SER A N 1
ATOM 2609 C CA . SER A 1 340 ? -14.899 10.527 21.624 1.00 89.62 340 SER A CA 1
ATOM 2610 C C . SER A 1 340 ? -15.012 9.861 23.006 1.00 89.62 340 SER A C 1
ATOM 2612 O O . SER A 1 340 ? -16.079 9.865 23.622 1.00 89.62 340 SER A O 1
ATOM 2614 N N . ALA A 1 341 ? -13.891 9.397 23.575 1.00 88.06 341 ALA A N 1
ATOM 2615 C CA . ALA A 1 341 ? -13.880 8.766 24.898 1.00 88.06 341 ALA A CA 1
ATOM 2616 C C . ALA A 1 341 ? -14.309 9.713 26.039 1.00 88.06 341 ALA A C 1
ATOM 2618 O O . ALA A 1 341 ? -14.932 9.275 27.010 1.00 88.06 341 ALA A O 1
ATOM 2619 N N . ALA A 1 342 ? -13.975 11.001 25.942 1.00 89.19 342 ALA A N 1
ATOM 2620 C CA . ALA A 1 342 ? -14.360 12.020 26.912 1.00 89.19 342 ALA A CA 1
ATOM 2621 C C . ALA A 1 342 ? -15.856 12.361 26.819 1.00 89.19 342 ALA A C 1
ATOM 2623 O O . ALA A 1 342 ? -16.513 12.491 27.853 1.00 89.19 342 ALA A O 1
ATOM 2624 N N . LEU A 1 343 ? -16.410 12.456 25.607 1.00 90.88 343 LEU A N 1
ATOM 2625 C CA . LEU A 1 343 ? -17.845 12.661 25.390 1.00 90.88 343 LEU A CA 1
ATOM 2626 C C . LEU A 1 343 ? -18.669 11.505 25.969 1.00 90.88 343 LEU A C 1
ATOM 2628 O O . LEU A 1 343 ? -19.636 11.752 26.692 1.00 90.88 343 LEU A O 1
ATOM 2632 N N . ASP A 1 344 ? -18.244 10.260 25.742 1.00 88.25 344 ASP A N 1
ATOM 2633 C CA . ASP A 1 344 ? -18.874 9.075 26.336 1.00 88.25 344 ASP A CA 1
ATOM 2634 C C . ASP A 1 344 ? -18.852 9.118 27.872 1.00 88.25 344 ASP A C 1
ATOM 2636 O O . ASP A 1 344 ? -19.843 8.800 28.538 1.00 88.25 344 ASP A O 1
ATOM 2640 N N . LEU A 1 345 ? -17.724 9.539 28.456 1.00 89.25 345 LEU A N 1
ATOM 2641 C CA . LEU A 1 345 ? -17.582 9.676 29.904 1.00 89.25 345 LEU A CA 1
ATOM 2642 C C . LEU A 1 345 ? -18.535 10.731 30.472 1.00 89.25 345 LEU A C 1
ATOM 2644 O O . LEU A 1 345 ? -19.192 10.474 31.483 1.00 89.25 345 LEU A O 1
ATOM 2648 N N . LEU A 1 346 ? -18.601 11.904 29.835 1.00 89.38 346 LEU A N 1
ATOM 2649 C CA . LEU A 1 346 ? -19.471 13.004 30.250 1.00 89.38 346 LEU A CA 1
ATOM 2650 C C . LEU A 1 346 ? -20.937 12.596 30.172 1.00 89.38 346 LEU A C 1
ATOM 2652 O O . LEU A 1 346 ? -21.665 12.788 31.142 1.00 89.38 346 LEU A O 1
ATOM 2656 N N . LYS A 1 347 ? -21.343 11.943 29.079 1.00 90.19 347 LYS A N 1
ATOM 2657 C CA . LYS A 1 347 ? -22.700 11.413 28.926 1.00 90.19 347 LYS A CA 1
ATOM 2658 C C . LYS A 1 347 ? -23.045 10.405 30.028 1.00 90.19 347 LYS A C 1
ATOM 2660 O O . LYS A 1 347 ? -24.094 10.496 30.661 1.00 90.19 347 LYS A O 1
ATOM 2665 N N . SER A 1 348 ? -22.127 9.487 30.337 1.00 88.44 348 SER A N 1
ATOM 2666 C CA . SER A 1 348 ? -22.312 8.552 31.452 1.00 88.44 348 SER A CA 1
ATOM 2667 C C . SER A 1 348 ? -22.400 9.268 32.806 1.00 88.44 348 SER A C 1
ATOM 2669 O O . SER A 1 348 ? -23.091 8.805 33.718 1.00 88.44 348 SER A O 1
ATOM 2671 N N . ALA A 1 349 ? -21.652 10.354 33.009 1.00 86.31 349 ALA A N 1
ATOM 2672 C CA . ALA A 1 349 ? -21.702 11.138 34.241 1.00 86.31 349 ALA A CA 1
ATOM 2673 C C . ALA A 1 349 ? -23.047 11.868 34.392 1.00 86.31 349 ALA A C 1
ATOM 2675 O O . ALA A 1 349 ? -23.656 11.771 35.457 1.00 86.31 349 ALA A O 1
ATOM 2676 N N . THR A 1 350 ? -23.555 12.497 33.327 1.00 87.50 350 THR A N 1
ATOM 2677 C CA . THR A 1 350 ? -24.845 13.205 33.341 1.00 87.50 350 THR A CA 1
ATOM 2678 C C . THR A 1 350 ? -26.018 12.263 33.609 1.00 87.50 350 THR A C 1
ATOM 2680 O O . THR A 1 350 ? -26.832 12.542 34.485 1.00 87.50 350 THR A O 1
ATOM 2683 N N . GLU A 1 351 ? -26.062 11.101 32.94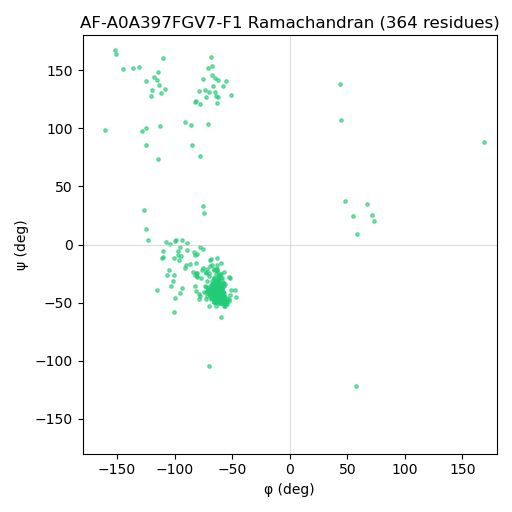8 1.00 89.50 351 GLU A N 1
ATOM 2684 C CA . GLU A 1 351 ? -27.112 10.089 33.165 1.00 89.50 351 GLU A CA 1
ATOM 2685 C C . GLU A 1 351 ? -27.151 9.606 34.628 1.00 89.50 351 GLU A C 1
ATOM 2687 O O . GLU A 1 351 ? -28.216 9.386 35.216 1.00 89.50 351 GLU A O 1
ATOM 2692 N N . LEU A 1 352 ? -25.978 9.470 35.255 1.00 86.44 352 LEU A N 1
ATOM 2693 C CA . LEU A 1 352 ? -25.878 9.088 36.660 1.00 86.44 352 LEU A CA 1
ATOM 2694 C C . LEU A 1 352 ? -26.390 10.196 37.594 1.00 86.44 352 LEU A C 1
ATOM 2696 O O . LEU A 1 352 ? -27.104 9.900 38.555 1.00 86.44 352 LEU A O 1
ATOM 2700 N N . GLU A 1 353 ? -26.037 11.456 37.337 1.00 85.38 353 GLU A N 1
ATOM 2701 C CA . GLU A 1 353 ? -26.515 12.594 38.130 1.00 85.38 353 GLU A CA 1
ATOM 2702 C C . GLU A 1 353 ? -28.037 12.753 38.057 1.00 85.38 353 GLU A C 1
ATOM 2704 O O . GLU A 1 353 ? -28.685 12.982 39.082 1.00 85.38 353 GLU A O 1
ATOM 2709 N N . GLU A 1 354 ? -28.623 12.592 36.871 1.00 89.00 354 GLU A N 1
ATOM 2710 C CA . GLU A 1 354 ? -30.075 12.620 36.667 1.00 89.00 354 GLU A CA 1
ATOM 2711 C C . GLU A 1 354 ? -30.777 11.491 37.431 1.00 89.00 354 GLU A C 1
ATOM 2713 O O . GLU A 1 354 ? -31.764 11.730 38.134 1.00 89.00 354 GLU A O 1
ATOM 2718 N N . SER A 1 355 ? -30.219 10.277 37.386 1.00 87.06 355 SER A N 1
ATOM 2719 C CA . SER A 1 355 ? -30.711 9.127 38.153 1.00 87.06 355 SER A CA 1
ATOM 2720 C C . SER A 1 355 ? -30.680 9.379 39.668 1.00 87.06 355 SER A C 1
ATOM 2722 O O . SER A 1 355 ? -31.654 9.099 40.376 1.00 87.06 355 SER A O 1
ATOM 2724 N N . LEU A 1 356 ? -29.596 9.972 40.185 1.00 83.69 356 LEU A N 1
ATOM 2725 C CA . LEU A 1 356 ? -29.471 10.328 41.603 1.00 83.69 356 LEU A CA 1
ATOM 2726 C C . LEU A 1 356 ? -30.467 11.419 42.022 1.00 83.69 356 LEU A C 1
ATOM 2728 O O . LEU A 1 356 ? -31.085 11.298 43.084 1.00 83.69 356 LEU A O 1
ATOM 2732 N N . LYS A 1 357 ? -30.664 12.456 41.197 1.00 86.06 357 LYS A N 1
ATOM 2733 C CA . LYS A 1 357 ? -31.660 13.517 41.441 1.00 86.06 357 LYS A CA 1
ATOM 2734 C C . LYS A 1 357 ? -33.080 12.953 41.466 1.00 86.06 357 LYS A C 1
ATOM 2736 O O . LYS A 1 357 ? -33.828 13.240 42.399 1.00 86.06 357 LYS A O 1
ATOM 2741 N N . SER A 1 358 ? -33.424 12.102 40.498 1.00 87.12 358 SER A N 1
ATOM 2742 C CA . SER A 1 358 ? -34.728 11.433 40.429 1.00 87.12 358 SER A CA 1
ATOM 2743 C C . SER A 1 358 ? -35.010 10.601 41.686 1.00 87.12 358 SER A C 1
ATOM 2745 O O . SER A 1 358 ? -36.036 10.789 42.342 1.00 87.12 358 SER A O 1
ATOM 2747 N N . ARG A 1 359 ? -34.049 9.768 42.116 1.00 82.31 359 ARG A N 1
ATOM 2748 C CA . ARG A 1 359 ? -34.159 8.981 43.359 1.00 82.31 359 ARG A CA 1
ATOM 2749 C C . ARG A 1 359 ? -34.298 9.850 44.609 1.00 82.31 359 ARG A C 1
ATOM 2751 O O . ARG A 1 359 ? -35.043 9.491 45.519 1.00 82.31 359 ARG A O 1
ATOM 2758 N N . LYS A 1 360 ? -33.581 10.977 44.682 1.00 84.31 360 LYS A N 1
ATOM 2759 C CA . LYS A 1 360 ? -33.691 11.919 45.806 1.00 84.31 360 LYS A CA 1
ATOM 2760 C C . LYS A 1 360 ? -35.086 12.546 45.865 1.00 84.31 360 LYS A C 1
ATOM 2762 O O . LYS A 1 360 ? -35.666 12.598 46.943 1.00 84.31 360 LYS A O 1
ATOM 2767 N N . ASN A 1 361 ? -35.633 12.959 44.723 1.00 81.50 361 ASN A N 1
ATOM 2768 C CA . ASN A 1 361 ? -36.974 13.539 44.643 1.00 81.50 361 ASN A CA 1
ATOM 2769 C C . ASN A 1 361 ? -38.064 12.523 45.008 1.00 81.50 361 ASN A C 1
ATOM 2771 O O . ASN A 1 361 ? -38.969 12.859 45.761 1.00 81.50 361 ASN A O 1
ATOM 2775 N N . GLN A 1 362 ? -37.942 11.267 44.564 1.00 80.69 362 GLN A N 1
ATOM 2776 C CA . GLN A 1 362 ? -38.873 10.196 44.949 1.00 80.69 362 GLN A CA 1
ATOM 2777 C C . GLN A 1 362 ? -38.892 9.944 46.463 1.00 80.69 362 GLN A C 1
ATOM 2779 O O . GLN A 1 362 ? -39.957 9.739 47.030 1.00 80.69 362 GLN A O 1
ATOM 2784 N N . ARG A 1 363 ? -37.731 10.004 47.131 1.00 77.69 363 ARG A N 1
ATOM 2785 C CA . ARG A 1 363 ? -37.634 9.868 48.596 1.00 77.69 363 ARG A CA 1
ATOM 2786 C C . ARG A 1 363 ? -38.170 11.067 49.379 1.00 77.69 363 ARG A C 1
ATOM 2788 O O . ARG A 1 363 ? -38.428 10.914 50.559 1.00 77.69 363 ARG A O 1
ATOM 2795 N N . LEU A 1 364 ? -38.258 12.244 48.760 1.00 74.81 364 LEU A N 1
ATOM 2796 C CA . LEU A 1 364 ? -38.820 13.458 49.369 1.00 74.81 364 LEU A CA 1
ATOM 2797 C C . LEU A 1 364 ? -40.345 13.554 49.194 1.00 74.81 364 LEU A C 1
ATOM 2799 O O . LEU A 1 364 ? -40.973 14.375 49.852 1.00 74.81 364 LEU A O 1
ATOM 2803 N N . MET A 1 365 ? -40.916 12.771 48.273 1.00 67.00 365 MET A N 1
ATOM 2804 C CA . MET A 1 365 ? -42.356 12.715 47.989 1.00 67.00 365 MET A CA 1
ATOM 2805 C C . MET A 1 365 ? -43.080 11.558 48.702 1.00 67.00 365 MET A C 1
ATOM 2807 O O . MET A 1 365 ? -44.308 11.508 48.653 1.00 67.00 365 MET A O 1
ATOM 2811 N N . MET A 1 366 ? -42.337 10.640 49.328 1.00 52.00 366 MET A N 1
ATOM 2812 C CA . MET A 1 366 ? -42.834 9.678 50.324 1.00 52.00 366 MET A CA 1
ATOM 2813 C C . MET A 1 366 ? -42.625 10.254 51.717 1.00 52.00 366 MET A C 1
ATOM 2815 O O . MET A 1 366 ? -43.495 9.998 52.576 1.00 52.00 366 MET A O 1
#

Organism: Aphanomyces astaci (NCBI:txid112090)

Solvent-accessible surface area (backbone atoms only — not comparable to full-atom values): 20545 Å² total; per-residue (Å²): 142,56,60,78,54,26,19,49,96,43,87,85,59,50,65,19,44,62,60,51,47,50,54,50,50,54,48,43,52,75,74,38,37,78,58,47,68,35,72,49,29,42,40,79,42,94,88,78,30,42,44,43,59,45,62,68,49,42,44,57,51,51,53,48,39,55,74,66,41,48,72,71,48,45,50,92,44,52,67,64,36,47,37,73,68,100,74,68,22,48,54,62,48,50,53,50,49,50,52,60,56,46,69,60,42,90,43,74,68,35,38,49,45,37,51,66,68,55,42,39,63,60,56,67,54,47,53,61,67,61,33,50,50,54,51,50,52,56,47,48,49,51,42,58,53,23,71,76,49,76,70,68,94,83,58,100,38,64,41,44,44,56,48,36,49,51,50,45,49,50,56,53,64,32,80,61,55,56,46,85,93,39,46,68,60,46,51,52,47,47,54,49,54,50,52,51,53,52,58,70,50,43,64,49,47,53,47,46,52,52,49,62,75,69,54,93,68,68,74,82,65,59,30,68,80,39,77,42,101,75,39,67,45,71,66,39,54,54,40,48,53,51,38,52,52,54,53,48,56,54,46,54,52,50,52,52,50,53,52,48,53,53,46,54,50,50,24,53,54,40,23,54,57,26,46,71,56,52,69,59,62,65,51,51,60,67,70,50,55,99,43,96,66,75,84,86,89,69,84,66,70,61,58,63,64,34,46,41,53,53,52,60,47,42,76,75,38,53,82,78,53,65,88,60,64,40,72,58,55,21,48,51,58,36,48,54,56,45,51,52,55,49,51,54,45,50,52,56,49,50,57,50,52,52,52,52,51,52,54,52,52,57,64,71,74,106